Protein 3LP5 (pdb70)

Solvent-accessible surface area: 11573 Å² total; per-residue (Å²): 118,31,210,24,14,0,1,0,0,0,11,3,20,82,51,9,55,122,0,2,69,39,2,18,73,58,2,36,150,102,6,114,149,159,20,8,50,9,91,2,56,0,44,90,116,19,80,34,140,128,68,62,69,24,38,119,131,23,91,47,0,2,0,9,0,8,13,54,11,39,140,87,28,62,73,18,0,40,107,1,0,75,25,0,12,48,0,0,85,30,3,48,188,96,60,151,5,39,50,0,29,0,2,0,4,16,6,0,0,0,4,0,0,2,0,4,7,78,43,14,155,92,12,92,158,11,93,4,46,50,0,0,0,0,4,0,6,0,0,33,140,24,70,33,98,118,58,118,35,70,2,6,113,24,0,84,160,56,61,100,42,6,34,149,71,0,19,0,27,6,0,13,0,88,28,67,106,58,69,140,17,20,29,0,76,32,0,3,36,9,1,55,103,0,0,86,147,42,14,118,102,24,24,31,2,27,0,97,13,1,4,27,10,155,36,72,125,86,16,16,132,48,0,4,21,0,1,31,22,36,0,16,60,43,136,25,87,86,152,46,105,85,119,2,50,151,49,46,116,99

InterPro domains:
  IPR010315 Protein of unknown function DUF915, hydrolase-like [PF06028] (36-270)
  IPR029058 Alpha/Beta hydrolase fold [G3DSA:3.40.50.1820] (39-288)
  IPR029058 Alpha/Beta hydrolase fold [SSF53474] (41-180)

Radius of gyration: 16.67 Å; Cα contacts (8 Å, |Δi|>4): 534; chains: 1; bounding box: 46×47×36 Å

B-factor: mean 19.04, std 8.21, range [5.84, 60.08]

Organism: Lactiplantibacillus plantarum (strain ATCC BAA-793 / NCIMB 8826 / WCFS1) (NCBI:txid220668)

Sequence (250 aa):
ATRMAPVIMVPGSSASQNRFDSLITELGKETPKKHSVLKLTVQTDGTIKYSGSIAANDNEPFIVIGFANNRDGKANIDKQAVWLNTAFKALVKTYHFNHFYALGHSNGGLIWTLFLERYLKESPKVHIDRLMTIASPYNMESTSTTAKTSMFKELYRYRTGLPESLTVYSIAGTENYTSDGTVPYNSVNYGKYIFQDQVKHFTEITVTGANTAHSDLPQNKQIVSLIRQYLLAETMPDKVRQKNAQRVQN

CATH classification: 3.40.50.1820

Nearest PDB structures (foldseek):
  3lp5-assembly1_A  TM=1.004E+00  e=6.186E-54  Lactiplantibacillus plantarum
  3ds8-assembly1_A  TM=8.083E-01  e=5.328E-15  Listeria innocua
  3fle-assembly2_B  TM=7.919E-01  e=5.341E-14  Staphylococcus epidermidis ATCC 12228
  8p8f-assembly1_B  TM=5.069E-01  e=6.176E-04  Sphingomonas sp.
  3guu-assembly2_B  TM=4.115E-01  e=3.391E-01  Moesziomyces antarcticus

Secondary structure (DSSP, 8-state):
--S---EEEE---GGGHHHHHHHHHHHHHHSSS---EEEEEE-TTS-EEEEE---TT-SS-EEEEEES----SHHHHHHHHHHHHHHHHHHHTTS--SEEEEEEETHHHHHHHHHHHHTGGGSTT-EEEEEEEES--TTTT---SS---HHHHHHHHTGGGS-TT-EEEEEE------TTTB--HHHHTTHHHHHTTTSSEEEEEE-TTTTBSS--HHHHHHHHHHIIIIIS-----HHHHHHHHTTB--

Foldseek 3Di:
DDQAAEEEEEEADPLQVVLVVVLVVVLCVVDPDHAWEKEWEQEPVLDIDIDTDGDPPHNYHYYYYYYPPRDDDDVSLVVLLVSVLSVVVVVVVPDPDQEYEYEAEACRLLSVLLNQLPPPVVVVSHYYAEYEYFLYQLQGQDLDLPDRHPSNVSLLVRLLSHDAAYAYEYEDACAAHPPPPFHGPSRSVCVCSSPPPSYPYYWYFYQHPRRHSDDDDVSSVLVSLCCVCPRVVHDDPPVSNVVRVVRIPD

Structure (mmCIF, N/CA/C/O backbone):
data_3LP5
#
_entry.id   3LP5
#
_cell.length_a   51.680
_cell.length_b   122.154
_cell.length_c   38.659
_cell.angle_alpha   90.00
_cell.angle_beta   90.00
_cell.angle_gamma   90.00
#
_symmetry.space_group_name_H-M   'P 21 21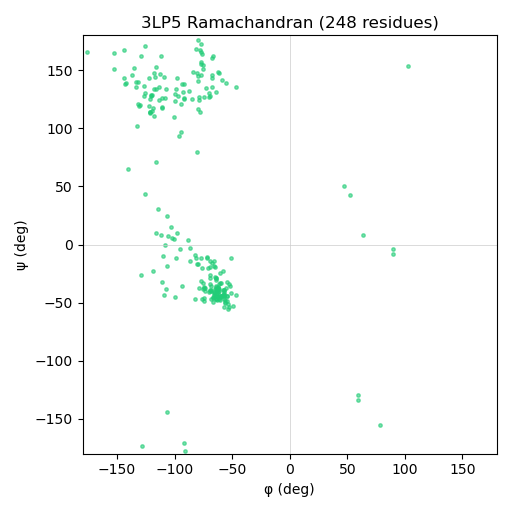 2'
#
loop_
_entity.id
_entity.type
_entity.pdbx_description
1 polymer 'Putative cell surface hydrolase'
2 non-polymer 'SODIUM ION'
3 water water
#
loop_
_atom_site.group_PDB
_atom_site.id
_atom_site.type_symbol
_atom_site.label_atom_id
_atom_site.label_alt_id
_atom_site.label_comp_id
_atom_site.label_asym_id
_atom_site.label_entity_id
_atom_site.label_seq_id
_atom_site.pdbx_PDB_ins_code
_atom_site.Cartn_x
_atom_site.Cartn_y
_atom_site.Cartn_z
_atom_site.occupancy
_atom_site.B_iso_or_equiv
_atom_site.auth_seq_id
_atom_site.auth_comp_id
_atom_site.auth_asym_id
_atom_site.auth_atom_id
_atom_site.pdbx_PDB_model_num
ATOM 1 N N . ALA A 1 1 ? 13.810 -1.024 15.305 1.00 33.97 0 ALA A N 1
ATOM 2 C CA . ALA A 1 1 ? 13.854 -0.195 16.570 1.00 34.33 0 ALA A CA 1
ATOM 3 C C . ALA A 1 1 ? 14.411 -0.980 17.780 1.00 33.92 0 ALA A C 1
ATOM 4 O O . ALA A 1 1 ? 13.909 -2.072 18.117 1.00 33.83 0 ALA A O 1
ATOM 6 N N . THR A 1 2 ? 15.445 -0.415 18.415 1.00 32.24 1 THR A N 1
ATOM 7 C CA . THR A 1 2 ? 16.183 -1.064 19.515 1.00 30.84 1 THR A CA 1
ATOM 8 C C . THR A 1 2 ? 15.352 -1.230 20.794 1.00 30.61 1 THR A C 1
ATOM 9 O O . THR A 1 2 ? 14.350 -0.537 20.989 1.00 29.64 1 THR A O 1
ATOM 13 N N . ARG A 1 3 ? 15.784 -2.145 21.662 1.00 29.90 2 ARG A N 1
ATOM 14 C CA . ARG A 1 3 ? 15.049 -2.395 22.897 1.00 29.15 2 ARG A CA 1
ATOM 15 C C . ARG A 1 3 ? 15.242 -1.307 23.933 1.00 26.19 2 ARG A C 1
ATOM 16 O O . ARG A 1 3 ? 14.294 -0.985 24.630 1.00 24.91 2 ARG A O 1
ATOM 24 N N . MET A 1 4 ? 16.456 -0.764 24.050 1.00 24.13 3 MET A N 1
ATOM 25 C CA . MET A 1 4 ? 16.696 0.371 24.965 1.00 22.14 3 MET A CA 1
ATOM 26 C C . MET A 1 4 ? 16.208 1.661 24.315 1.00 20.90 3 MET A C 1
ATOM 27 O O . MET A 1 4 ? 16.551 1.926 23.129 1.00 19.83 3 MET A O 1
ATOM 32 N N . ALA A 1 5 ? 15.361 2.408 25.044 1.00 17.77 4 ALA A N 1
ATOM 33 C CA . ALA A 1 5 ? 15.081 3.809 24.717 1.00 16.06 4 ALA A CA 1
ATOM 34 C C . ALA A 1 5 ? 15.163 4.672 25.971 1.00 14.50 4 ALA A C 1
ATOM 35 O O . ALA A 1 5 ? 14.247 4.707 26.767 1.00 15.16 4 ALA A O 1
ATOM 37 N N . PRO A 1 6 ? 16.269 5.389 26.143 1.00 13.36 5 PRO A N 1
ATOM 38 C CA . PRO A 1 6 ? 16.527 6.077 27.397 1.00 12.96 5 PRO A CA 1
ATOM 39 C C . PRO A 1 6 ? 15.664 7.344 27.464 1.00 13.12 5 PRO A C 1
ATOM 40 O O . PRO A 1 6 ? 15.177 7.778 26.437 1.00 12.12 5 PRO A O 1
ATOM 44 N N . VAL A 1 7 ? 15.363 7.825 28.669 1.00 11.89 6 VAL A N 1
ATOM 45 C CA . VAL A 1 7 ? 14.755 9.131 28.808 1.00 12.13 6 VAL A CA 1
ATOM 46 C C . VAL A 1 7 ? 15.919 10.091 29.209 1.00 11.95 6 VAL A C 1
ATOM 47 O O . VAL A 1 7 ? 16.459 9.992 30.339 1.00 13.54 6 VAL A O 1
ATOM 51 N N . ILE A 1 8 ? 16.326 10.980 28.306 1.00 10.90 7 ILE A N 1
ATOM 52 C CA . ILE A 1 8 ? 17.471 11.888 28.561 1.00 11.68 7 ILE A CA 1
ATOM 53 C C . ILE A 1 8 ? 17.021 13.253 29.110 1.00 12.74 7 ILE A C 1
ATOM 54 O O . ILE A 1 8 ? 16.198 13.889 28.506 1.00 11.97 7 ILE A O 1
ATOM 59 N N . MET A 1 9 ? 17.489 13.632 30.311 1.00 12.87 8 MET A N 1
ATOM 60 C CA . MET A 1 9 ? 16.940 14.783 31.038 1.00 13.57 8 MET A CA 1
ATOM 61 C C . MET A 1 9 ? 18.028 15.823 31.225 1.00 13.78 8 MET A C 1
ATOM 62 O O . MET A 1 9 ? 19.162 15.497 31.636 1.00 12.70 8 MET A O 1
ATOM 67 N N . VAL A 1 10 ? 17.691 17.079 30.945 1.00 13.61 9 VAL A N 1
ATOM 68 C CA . VAL A 1 10 ? 18.661 18.180 30.963 1.00 12.62 9 VAL A CA 1
ATOM 69 C C . VAL A 1 10 ? 18.068 19.291 31.778 1.00 13.98 9 VAL A C 1
ATOM 70 O O . VAL A 1 10 ? 16.976 19.810 31.470 1.00 14.08 9 VAL A O 1
ATOM 74 N N . PRO A 1 11 ? 18.755 19.644 32.848 1.00 13.28 10 PRO A N 1
ATOM 75 C CA . PRO A 1 11 ? 18.204 20.615 33.751 1.00 13.93 10 PRO A CA 1
ATOM 76 C C . PRO A 1 11 ? 18.655 22.039 33.355 1.00 13.75 10 PRO A C 1
ATOM 77 O O . PRO A 1 11 ? 19.259 22.213 32.319 1.00 13.41 10 PRO A O 1
ATOM 81 N N . GLY A 1 12 ? 18.273 23.043 34.125 1.00 15.18 11 GLY A N 1
ATOM 82 C CA . GLY A 1 12 ? 18.585 24.439 33.851 1.00 16.86 11 GLY A CA 1
ATOM 83 C C . GLY A 1 12 ? 19.652 24.978 34.793 1.00 18.76 11 GLY A C 1
ATOM 84 O O . GLY A 1 12 ? 20.560 24.262 35.204 1.00 18.08 11 GLY A O 1
ATOM 85 N N . SER A 1 13 ? 19.532 26.242 35.169 1.00 20.05 12 SER A N 1
ATOM 86 C CA . SER A 1 13 ? 20.518 26.859 36.045 1.00 21.40 12 SER A CA 1
ATOM 87 C C . SER A 1 13 ? 20.364 26.463 37.517 1.00 20.66 12 SER A C 1
ATOM 88 O O . SER A 1 13 ? 19.393 25.793 37.896 1.00 20.22 12 SER A O 1
ATOM 91 N N . SER A 1 14 ? 21.309 26.867 38.354 1.00 20.04 13 SER A N 1
ATOM 92 C CA . SER A 1 14 ? 21.281 26.374 39.719 1.00 21.07 13 SER A CA 1
ATOM 93 C C . SER A 1 14 ? 20.070 26.789 40.582 1.00 21.05 13 SER A C 1
ATOM 94 O O . SER A 1 14 ? 19.691 26.032 41.480 1.00 20.51 13 SER A O 1
ATOM 97 N N . ALA A 1 15 ? 19.477 27.958 40.307 1.00 21.53 14 ALA A N 1
ATOM 98 C CA . ALA A 1 15 ? 18.222 28.382 40.968 1.00 23.27 14 ALA A CA 1
ATOM 99 C C . ALA A 1 15 ? 17.120 27.311 40.847 1.00 23.93 14 ALA A C 1
ATOM 100 O O . ALA A 1 15 ? 16.329 27.122 41.760 1.00 24.36 14 ALA A O 1
ATOM 102 N N . SER A 1 16 ? 17.098 26.587 39.746 1.00 23.50 15 SER A N 1
ATOM 103 C CA . SER A 1 16 ? 16.036 25.621 39.528 1.00 24.56 15 SER A CA 1
ATOM 104 C C . SER A 1 16 ? 16.479 24.164 39.808 1.00 24.35 15 SER A C 1
ATOM 105 O O . SER A 1 16 ? 15.663 23.205 39.635 1.00 24.94 15 SER A O 1
ATOM 108 N N . GLN A 1 17 ? 17.714 23.996 40.324 1.00 23.21 16 GLN A N 1
ATOM 109 C CA . GLN A 1 17 ? 18.269 22.644 40.648 1.00 22.89 16 GLN A CA 1
ATOM 110 C C . GLN A 1 17 ? 17.461 21.818 41.694 1.00 21.31 16 GLN A C 1
ATOM 111 O O . GLN A 1 17 ? 17.282 20.607 41.519 1.00 20.44 16 GLN A O 1
ATOM 117 N N . ASN A 1 18 ? 17.027 22.447 42.781 1.00 21.18 17 ASN A N 1
ATOM 118 C CA . ASN A 1 18 ? 16.239 21.746 43.797 1.00 21.31 17 ASN A CA 1
ATOM 119 C C . ASN A 1 18 ? 14.965 21.115 43.185 1.00 20.99 17 ASN A C 1
ATOM 120 O O . ASN A 1 18 ? 14.670 19.919 43.455 1.00 20.99 17 ASN A O 1
ATOM 125 N N . ARG A 1 19 ? 14.227 21.903 42.374 1.00 20.01 18 ARG A N 1
ATOM 126 C CA . ARG A 1 19 ? 13.054 21.390 41.686 1.00 18.77 18 ARG A CA 1
ATOM 127 C C . ARG A 1 19 ? 13.420 20.183 40.821 1.00 18.29 18 ARG A C 1
ATOM 128 O O . ARG A 1 19 ? 12.803 19.108 40.931 1.00 16.42 18 ARG A O 1
ATOM 136 N N . PHE A 1 20 ? 14.416 20.349 39.954 1.00 18.31 19 PHE A N 1
ATOM 137 C CA . PHE A 1 20 ? 14.886 19.211 39.122 1.00 18.54 19 PHE A CA 1
ATOM 138 C C . PHE A 1 20 ? 15.157 17.929 39.928 1.00 18.71 19 PHE A C 1
ATOM 139 O O . PHE A 1 20 ? 14.622 16.860 39.588 1.00 17.73 19 PHE A O 1
ATOM 147 N N . ASP A 1 21 ? 15.967 18.027 40.982 1.00 19.25 20 ASP A N 1
ATOM 148 C CA . ASP A 1 21 ? 16.342 16.874 41.793 1.00 19.78 20 ASP A CA 1
ATOM 149 C C . ASP A 1 21 ? 15.098 16.252 42.454 1.00 19.50 20 ASP A C 1
ATOM 150 O O . ASP A 1 21 ? 14.963 15.041 42.513 1.00 18.11 20 ASP A O 1
ATOM 155 N N . SER A 1 22 ? 14.203 17.098 42.930 1.00 18.13 21 SER A N 1
ATOM 156 C CA . SER A 1 22 ? 12.963 16.630 43.494 1.00 19.50 21 SER A CA 1
ATOM 157 C C . SER A 1 22 ? 12.122 15.880 42.482 1.00 18.66 21 SER A C 1
ATOM 158 O O . SER A 1 22 ? 11.575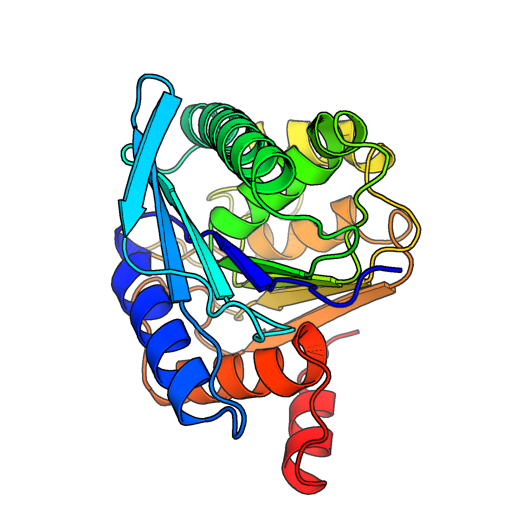 14.815 42.815 1.00 19.16 21 SER A O 1
ATOM 161 N N . LEU A 1 23 ? 12.028 16.415 41.257 1.00 17.48 22 LEU A N 1
ATOM 162 C CA . LEU A 1 23 ? 11.311 15.733 40.189 1.00 18.01 22 LEU A CA 1
ATOM 163 C C . LEU A 1 23 ? 11.838 14.341 39.928 1.00 18.71 22 LEU A C 1
ATOM 164 O O . LEU A 1 23 ? 11.041 13.423 39.776 1.00 19.49 22 LEU A O 1
ATOM 169 N N . ILE A 1 24 ? 13.158 14.187 39.813 1.00 18.34 23 ILE A N 1
ATOM 170 C CA . ILE A 1 24 ? 13.764 12.873 39.526 1.00 18.95 23 ILE A CA 1
ATOM 171 C C . ILE A 1 24 ? 13.520 11.876 40.642 1.00 18.41 23 ILE A C 1
ATOM 172 O O . ILE A 1 24 ? 13.143 10.724 40.407 1.00 18.49 23 ILE A O 1
ATOM 177 N N . THR A 1 25 ? 13.736 12.301 41.878 1.00 17.74 24 THR A N 1
ATOM 178 C CA . THR A 1 25 ? 13.460 11.421 43.017 1.00 18.34 24 THR A CA 1
ATOM 179 C C . THR A 1 25 ? 12.017 10.939 43.011 1.00 18.68 24 THR A C 1
ATOM 180 O O . THR A 1 25 ? 11.727 9.744 43.189 1.00 18.64 24 THR A O 1
ATOM 184 N N . GLU A 1 26 ? 11.101 11.873 42.858 1.00 18.14 25 GLU A N 1
ATOM 185 C CA . GLU A 1 26 ? 9.703 11.528 42.895 1.00 18.29 25 GLU A CA 1
ATOM 186 C C . GLU A 1 26 ? 9.297 10.707 41.685 1.00 16.88 25 GLU A C 1
ATOM 187 O O . GLU A 1 26 ? 8.562 9.753 41.832 1.00 17.59 25 GLU A O 1
ATOM 193 N N . LEU A 1 27 ? 9.805 11.035 40.498 1.00 15.09 26 LEU A N 1
ATOM 194 C CA . LEU A 1 27 ? 9.494 10.255 39.328 1.00 14.84 26 LEU A CA 1
ATOM 195 C C . LEU A 1 27 ? 9.904 8.766 39.569 1.00 16.12 26 LEU A C 1
ATOM 196 O O . LEU A 1 27 ? 9.141 7.826 39.259 1.00 14.60 26 LEU A O 1
ATOM 201 N N . GLY A 1 28 ? 11.077 8.562 40.169 1.00 16.51 27 GLY A N 1
ATOM 202 C CA . GLY A 1 28 ? 11.543 7.185 40.499 1.00 18.97 27 GLY A CA 1
ATOM 203 C C . GLY A 1 28 ? 10.646 6.433 41.471 1.00 20.12 27 GLY A C 1
ATOM 204 O O . GLY A 1 28 ? 10.278 5.276 41.227 1.00 19.87 27 GLY A O 1
ATOM 205 N N . LYS A 1 29 ? 10.255 7.104 42.547 1.00 20.73 28 LYS A N 1
ATOM 206 C CA . LYS A 1 29 ? 9.311 6.574 43.471 1.00 22.61 28 LYS A CA 1
ATOM 207 C C . LYS A 1 29 ? 7.916 6.355 42.900 1.00 22.40 28 LYS A C 1
ATOM 208 O O . LYS A 1 29 ? 7.316 5.352 43.202 1.00 23.10 28 LYS A O 1
ATOM 214 N N . GLU A 1 30 ? 7.382 7.260 42.095 1.00 22.56 29 GLU A N 1
ATOM 215 C CA . GLU A 1 30 ? 6.019 7.041 41.584 1.00 22.44 29 GLU A CA 1
ATOM 216 C C . GLU A 1 30 ? 5.941 6.013 40.438 1.00 21.27 29 GLU A C 1
ATOM 217 O O . GLU A 1 30 ? 4.947 5.330 40.322 1.00 21.83 29 GLU A O 1
ATOM 223 N N . THR A 1 31 ? 6.963 5.900 39.607 1.00 19.46 30 THR A N 1
ATOM 224 C CA . THR A 1 31 ? 6.942 4.881 38.558 1.00 19.53 30 THR A CA 1
ATOM 225 C C . THR A 1 31 ? 7.075 3.449 39.144 1.00 19.80 30 THR A C 1
ATOM 226 O O . THR A 1 31 ? 7.992 3.170 39.922 1.00 19.08 30 THR A O 1
ATOM 230 N N . PRO A 1 32 ? 6.138 2.549 38.797 1.00 20.68 31 PRO A N 1
ATOM 231 C CA . PRO A 1 32 ? 6.164 1.181 39.308 1.00 20.74 31 PRO A CA 1
ATOM 232 C C . PRO A 1 32 ? 7.434 0.446 38.884 1.00 20.34 31 PRO A C 1
ATOM 233 O O . PRO A 1 32 ? 7.978 -0.281 39.664 1.00 21.07 31 PRO A O 1
ATOM 237 N N . LYS A 1 33 ? 7.882 0.648 37.657 1.00 19.10 32 LYS A N 1
ATOM 238 C CA . LYS A 1 33 ? 9.128 0.109 37.140 1.00 20.45 32 LYS A CA 1
ATOM 239 C C . LYS A 1 33 ? 10.380 0.752 37.852 1.00 19.93 32 LYS A C 1
ATOM 240 O O . LYS A 1 33 ? 10.382 1.962 38.158 1.00 18.42 32 LYS A O 1
ATOM 246 N N . LYS A 1 34 ? 11.438 -0.020 38.100 1.00 19.63 33 LYS A N 1
ATOM 247 C CA . LYS A 1 34 ? 12.705 0.590 38.510 1.00 21.23 33 LYS A CA 1
ATOM 248 C C . LYS A 1 34 ? 13.368 1.144 37.238 1.00 20.29 33 LYS A C 1
ATOM 249 O O . LYS A 1 34 ? 13.531 0.401 36.260 1.00 20.80 33 LYS A O 1
ATOM 255 N N . HIS A 1 35 ? 13.693 2.449 37.216 1.00 18.73 34 HIS A N 1
ATOM 256 C CA . HIS A 1 35 ? 14.458 3.032 36.120 1.00 17.85 34 HIS A CA 1
ATOM 257 C C . HIS A 1 35 ? 15.859 3.342 36.643 1.00 17.78 34 HIS A C 1
ATOM 258 O O . HIS A 1 35 ? 16.013 3.988 37.670 1.00 15.65 34 HIS A O 1
ATOM 265 N N . SER A 1 36 ? 16.890 2.837 35.965 1.00 18.48 35 SER A N 1
ATOM 266 C CA . SER A 1 36 ? 18.236 3.066 36.498 1.00 18.93 35 SER A CA 1
ATOM 267 C C . SER A 1 36 ? 18.611 4.534 36.197 1.00 18.30 35 SER A C 1
ATOM 268 O O . SER A 1 36 ? 17.996 5.159 35.339 1.00 18.16 35 SER A O 1
ATOM 271 N N . VAL A 1 37 ? 19.493 5.138 36.976 1.00 17.55 36 VAL A N 1
ATOM 272 C CA . VAL A 1 37 ? 19.843 6.548 36.781 1.00 16.67 36 VAL A CA 1
ATOM 273 C C . VAL A 1 37 ? 21.349 6.695 36.523 1.00 16.24 36 VAL A C 1
ATOM 274 O O . VAL A 1 37 ? 22.130 6.392 37.382 1.00 16.08 36 VAL A O 1
ATOM 278 N N . LEU A 1 38 ? 21.730 7.135 35.320 1.00 15.90 37 LEU A N 1
ATOM 279 C CA . LEU A 1 38 ? 23.107 7.486 34.995 1.00 16.31 37 LEU A CA 1
ATOM 280 C C . LEU A 1 38 ? 23.230 9.017 34.880 1.00 16.67 37 LEU A C 1
ATOM 281 O O . LEU A 1 38 ? 22.348 9.644 34.273 1.00 17.16 37 LEU A O 1
ATOM 286 N N . LYS A 1 39 ? 24.252 9.634 35.486 1.00 15.19 38 LYS A N 1
ATOM 287 C CA . LYS A 1 39 ? 24.400 11.111 35.451 1.00 16.82 38 LYS A CA 1
ATOM 288 C C . LYS A 1 39 ? 25.698 11.472 34.816 1.00 16.48 38 LYS A C 1
ATOM 289 O O . LYS A 1 39 ? 26.744 10.957 35.255 1.00 16.60 38 LYS A O 1
ATOM 295 N N . LEU A 1 40 ? 25.639 12.358 33.814 1.00 15.15 39 LEU A N 1
ATOM 296 C CA . LEU A 1 40 ? 26.825 12.900 33.155 1.00 14.87 39 LEU A CA 1
ATOM 297 C C . LEU A 1 40 ? 26.868 14.374 33.480 1.00 16.28 39 LEU A C 1
ATOM 298 O O . LEU A 1 40 ? 25.821 15.081 33.421 1.00 15.69 39 LEU A O 1
ATOM 303 N N . THR A 1 41 ? 28.066 14.841 33.833 1.00 14.60 40 THR A N 1
ATOM 304 C CA . THR A 1 41 ? 28.306 16.255 33.979 1.00 14.30 40 THR A CA 1
ATOM 305 C C . THR A 1 41 ? 29.392 16.644 32.996 1.00 12.95 40 THR A C 1
ATOM 306 O O . THR A 1 41 ? 30.553 16.163 33.097 1.00 12.93 40 THR A O 1
ATOM 310 N N . VAL A 1 42 ? 29.034 17.471 32.023 1.00 11.89 41 VAL A N 1
ATOM 311 C CA . VAL A 1 42 ? 30.030 17.884 31.030 1.00 12.06 41 VAL A CA 1
ATOM 312 C C . VAL A 1 42 ? 30.790 19.045 31.590 1.00 12.11 41 VAL A C 1
ATOM 313 O O . VAL A 1 42 ? 30.175 20.081 31.907 1.00 12.17 41 VAL A O 1
ATOM 317 N N . GLN A 1 43 ? 32.118 18.905 31.616 1.00 12.36 42 GLN A N 1
ATOM 318 C CA . GLN A 1 43 ? 33.066 19.955 32.083 1.00 14.73 42 GLN A CA 1
ATOM 319 C C . GLN A 1 43 ? 33.279 21.082 31.087 1.00 15.06 42 GLN A C 1
ATOM 320 O O . GLN A 1 43 ? 32.944 20.952 29.908 1.00 15.83 42 GLN A O 1
ATOM 326 N N . THR A 1 44 ? 33.841 22.193 31.536 1.00 14.92 43 THR A N 1
ATOM 327 C CA . THR A 1 44 ? 33.879 23.353 30.662 1.00 16.66 43 THR A CA 1
ATOM 328 C C . THR A 1 44 ? 34.865 23.219 29.489 1.00 18.09 43 THR A C 1
ATOM 329 O O . THR A 1 44 ? 34.856 24.059 28.570 1.00 19.31 43 THR A O 1
ATOM 333 N N . ASP A 1 45 ? 35.707 22.183 29.523 1.00 18.67 44 ASP A N 1
ATOM 334 C CA . ASP A 1 45 ? 36.587 21.862 28.414 1.00 19.76 44 ASP A CA 1
ATOM 335 C C . ASP A 1 45 ? 36.006 20.702 27.576 1.00 20.01 44 ASP A C 1
ATOM 336 O O . ASP A 1 45 ? 36.661 20.226 26.662 1.00 20.81 44 ASP A O 1
ATOM 341 N N . GLY A 1 46 ? 34.785 20.238 27.889 1.00 18.75 45 GLY A N 1
ATOM 342 C CA . GLY A 1 46 ? 34.132 19.185 27.103 1.00 17.75 45 GLY A CA 1
ATOM 343 C C . GLY A 1 46 ? 34.374 17.747 27.514 1.00 18.43 45 GLY A C 1
ATOM 344 O O . GLY A 1 46 ? 33.770 16.811 26.969 1.00 19.11 45 GLY A O 1
ATOM 345 N N . THR A 1 47 ? 35.213 17.527 28.510 1.00 17.17 46 THR A N 1
ATOM 346 C CA . THR A 1 47 ? 35.310 16.195 29.055 1.00 16.85 46 THR A CA 1
ATOM 347 C C . THR A 1 47 ? 34.090 15.933 29.964 1.00 16.70 46 THR A C 1
ATOM 348 O O . THR A 1 47 ? 33.319 16.874 30.304 1.00 14.99 46 THR A O 1
ATOM 352 N N . ILE A 1 48 ? 33.879 14.663 30.305 1.00 15.62 47 ILE A N 1
ATOM 353 C CA . ILE A 1 48 ? 32.639 14.236 30.953 1.00 15.55 47 ILE A CA 1
ATOM 354 C C . ILE A 1 48 ? 32.956 13.515 32.231 1.00 16.42 47 ILE A C 1
ATOM 355 O O . ILE A 1 48 ? 33.829 12.597 32.261 1.00 17.19 47 ILE A O 1
ATOM 360 N N . LYS A 1 49 ? 32.297 13.912 33.299 1.00 15.66 48 LYS A N 1
ATOM 361 C CA . LYS A 1 49 ? 32.300 13.097 34.527 1.00 17.82 48 LYS A CA 1
ATOM 362 C C . LYS A 1 49 ? 31.035 12.247 34.619 1.00 17.30 48 LYS A C 1
ATOM 363 O O . LYS A 1 49 ? 29.972 12.729 34.254 1.00 17.53 48 LYS A O 1
ATOM 369 N N . TYR A 1 50 ? 31.141 11.020 35.140 1.00 17.15 49 TYR A N 1
ATOM 370 C CA . TYR A 1 50 ? 29.986 10.070 35.197 1.00 16.82 49 TYR A CA 1
ATOM 371 C C . TYR A 1 50 ? 29.671 9.616 36.591 1.00 16.86 49 TYR A C 1
ATOM 372 O O . TYR A 1 50 ? 30.568 9.411 37.395 1.00 16.44 49 TYR A O 1
ATOM 381 N N . SER A 1 51 ? 28.396 9.453 36.866 1.00 17.18 50 SER A N 1
ATOM 382 C CA . SER A 1 51 ? 27.900 9.003 38.139 1.00 18.99 50 SER A CA 1
ATOM 383 C C . SER A 1 51 ? 26.787 7.977 37.812 1.00 19.26 50 SER A C 1
ATOM 384 O O . SER A 1 51 ? 26.080 8.139 36.795 1.00 17.67 50 SER A O 1
ATOM 387 N N . GLY A 1 52 ? 26.624 6.936 38.634 1.00 20.63 51 GLY A N 1
ATOM 388 C CA . GLY A 1 52 ? 25.494 5.981 38.513 1.00 20.89 51 GLY A CA 1
ATOM 389 C C . GLY A 1 52 ? 25.755 4.997 37.389 1.00 22.01 51 GLY A C 1
ATOM 390 O O . GLY A 1 52 ? 26.928 4.776 37.024 1.00 20.01 51 GLY A O 1
ATOM 391 N N . SER A 1 53 ? 24.678 4.413 36.817 1.00 21.72 52 SER A N 1
ATOM 392 C CA . SER A 1 53 ? 24.854 3.465 35.692 1.00 23.07 52 SER A CA 1
ATOM 393 C C . SER A 1 53 ? 23.556 2.980 35.112 1.00 22.43 52 SER A C 1
ATOM 394 O O . SER A 1 53 ? 22.542 3.140 35.702 1.00 22.65 52 SER A O 1
ATOM 397 N N . ILE A 1 54 ? 23.614 2.377 33.932 1.00 22.66 53 ILE A N 1
ATOM 398 C CA . ILE A 1 54 ? 22.465 1.767 33.294 1.00 22.50 53 ILE A CA 1
ATOM 399 C C . ILE A 1 54 ? 22.547 0.272 33.559 1.00 22.87 53 ILE A C 1
ATOM 400 O O . ILE A 1 54 ? 23.564 -0.366 33.213 1.00 23.28 53 ILE A O 1
ATOM 405 N N . ALA A 1 55 ? 21.495 -0.301 34.164 1.00 22.10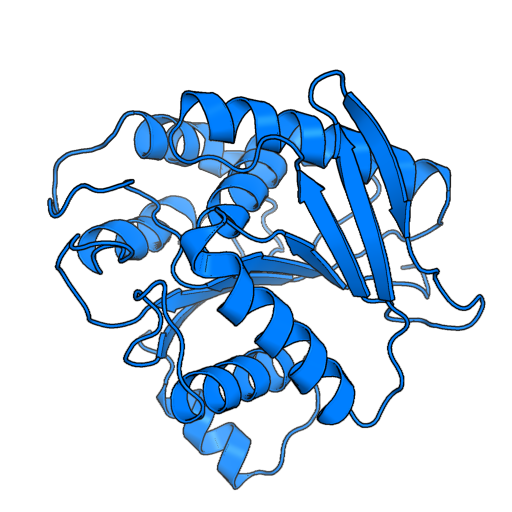 54 ALA A N 1
ATOM 406 C CA . ALA A 1 55 ? 21.358 -1.743 34.306 1.00 20.82 54 ALA A CA 1
ATOM 407 C C . ALA A 1 55 ? 21.360 -2.378 32.920 1.00 20.53 54 ALA A C 1
ATOM 408 O O . ALA A 1 55 ? 20.763 -1.800 32.002 1.00 20.09 54 ALA A O 1
ATOM 410 N N . ALA A 1 56 ? 21.997 -3.555 32.750 1.00 19.83 55 ALA A N 1
ATOM 411 C CA . ALA A 1 56 ? 22.115 -4.160 31.392 1.00 19.56 55 ALA A CA 1
ATOM 412 C C . ALA A 1 56 ? 20.801 -4.670 30.789 1.00 19.22 55 ALA A C 1
ATOM 413 O O . ALA A 1 56 ? 20.696 -4.842 29.566 1.00 19.15 55 ALA A O 1
ATOM 415 N N . ASN A 1 57 ? 19.798 -4.901 31.622 1.00 18.99 56 ASN A N 1
ATOM 416 C CA . ASN A 1 57 ? 18.462 -5.256 31.104 1.00 20.44 56 ASN A CA 1
ATOM 417 C C . ASN A 1 57 ? 17.405 -4.137 31.184 1.00 21.28 56 ASN A C 1
ATOM 418 O O . ASN A 1 57 ? 16.232 -4.392 30.937 1.00 21.47 56 ASN A O 1
ATOM 423 N N . ASP A 1 58 ? 17.795 -2.915 31.559 1.00 20.37 57 ASP A N 1
ATOM 424 C CA . ASP A 1 58 ? 16.821 -1.786 31.692 1.00 20.25 57 ASP A CA 1
ATOM 425 C C . ASP A 1 58 ? 16.536 -1.226 30.267 1.00 20.01 57 ASP A C 1
ATOM 426 O O . ASP A 1 58 ? 17.448 -0.735 29.600 1.00 19.20 57 ASP A O 1
ATOM 431 N N . ASN A 1 59 ? 15.270 -1.339 29.828 1.00 19.52 58 ASN A N 1
ATOM 432 C CA . ASN A 1 59 ? 14.790 -0.887 28.530 1.00 19.82 58 ASN A CA 1
ATOM 433 C C . ASN A 1 59 ? 14.542 0.657 28.526 1.00 18.56 58 ASN A C 1
ATOM 434 O O . ASN A 1 59 ? 14.416 1.255 27.478 1.00 17.31 58 ASN A O 1
ATOM 439 N N . GLU A 1 60 ? 14.449 1.266 29.703 1.00 17.52 59 GLU A N 1
ATOM 440 C CA . GLU A 1 60 ? 14.100 2.698 29.810 1.00 17.97 59 GLU A CA 1
ATOM 441 C C . GLU A 1 60 ? 14.895 3.420 30.897 1.00 17.14 59 GLU A C 1
ATOM 442 O O . GLU A 1 60 ? 14.333 3.873 31.920 1.00 16.92 59 GLU A O 1
ATOM 448 N N . PRO A 1 61 ? 16.237 3.508 30.703 1.00 15.93 60 PRO A N 1
ATOM 449 C CA . PRO A 1 61 ? 17.014 4.167 31.730 1.00 15.70 60 PRO A CA 1
ATOM 450 C C . PRO A 1 61 ? 16.837 5.693 31.663 1.00 15.54 60 PRO A C 1
ATOM 451 O O . PRO A 1 61 ? 16.559 6.244 30.585 1.00 15.27 60 PRO A O 1
ATOM 455 N N . PHE A 1 62 ? 16.975 6.329 32.831 1.00 13.57 61 PHE A N 1
ATOM 456 C CA . PHE A 1 62 ? 16.970 7.773 32.937 1.00 14.00 61 PHE A CA 1
ATOM 457 C C . PHE A 1 62 ? 18.416 8.191 32.829 1.00 13.22 61 PHE A C 1
ATOM 458 O O . PHE A 1 62 ? 19.272 7.714 33.598 1.00 14.75 61 PHE A O 1
ATOM 466 N N . ILE A 1 63 ? 18.718 9.071 31.906 1.00 13.33 62 ILE A N 1
ATOM 467 C CA . ILE A 1 63 ? 20.067 9.601 31.828 1.00 12.99 62 ILE A CA 1
ATOM 468 C C . ILE A 1 63 ? 20.021 11.140 32.052 1.00 14.14 62 ILE A C 1
ATOM 469 O O . ILE A 1 63 ? 19.361 11.846 31.279 1.00 14.33 62 ILE A O 1
ATOM 474 N N . VAL A 1 64 ? 20.659 11.655 33.125 1.00 13.07 63 VAL A N 1
ATOM 475 C CA . VAL A 1 64 ? 20.684 13.102 33.359 1.00 13.91 63 VAL A CA 1
ATOM 476 C C . VAL A 1 64 ? 21.946 13.596 32.706 1.00 14.24 63 VAL A C 1
ATOM 477 O O . VAL A 1 64 ? 23.019 13.020 32.931 1.00 15.21 63 VAL A O 1
ATOM 481 N N . ILE A 1 65 ? 21.839 14.646 31.912 1.00 12.65 64 ILE A N 1
ATOM 482 C CA . ILE A 1 65 ? 23.014 15.304 31.352 1.00 12.87 64 ILE A CA 1
ATOM 483 C C . ILE A 1 65 ? 22.998 16.752 31.784 1.00 13.59 64 ILE A C 1
ATOM 484 O O . ILE A 1 65 ? 22.089 17.489 31.373 1.00 13.87 64 ILE A O 1
ATOM 489 N N . GLY A 1 66 ? 23.963 17.159 32.625 1.00 13.13 65 GLY A N 1
ATOM 490 C CA . GLY A 1 66 ? 24.102 18.573 32.953 1.00 12.87 65 GLY A CA 1
ATOM 491 C C . GLY A 1 66 ? 25.508 19.067 32.746 1.00 13.19 65 GLY A C 1
ATOM 492 O O . GLY A 1 66 ? 26.377 18.359 32.180 1.00 14.16 65 GLY A O 1
ATOM 493 N N . PHE A 1 67 ? 25.732 20.297 33.151 1.00 12.64 66 PHE A N 1
ATOM 494 C CA . PHE A 1 67 ? 26.969 21.004 32.758 1.00 13.07 66 PHE A CA 1
ATOM 495 C C . PHE A 1 67 ? 27.601 21.687 33.945 1.00 13.12 66 PHE A C 1
ATOM 496 O O . PHE A 1 67 ? 26.871 22.322 34.717 1.00 14.19 66 PHE A O 1
ATOM 504 N N . ALA A 1 68 ? 28.944 21.639 34.045 1.00 12.93 67 ALA A N 1
ATOM 505 C CA . ALA A 1 68 ? 29.678 22.403 35.058 1.00 11.91 67 ALA A CA 1
ATOM 506 C C . ALA A 1 68 ? 29.288 23.855 34.851 1.00 12.72 67 ALA A C 1
ATOM 507 O O . ALA A 1 68 ? 28.978 24.556 35.832 1.00 12.77 67 ALA A O 1
ATOM 509 N N . ASN A 1 69 ? 29.257 24.312 33.592 1.00 11.11 68 ASN A N 1
ATOM 510 C CA . ASN A 1 69 ? 28.773 25.695 33.346 1.00 11.48 68 ASN A CA 1
ATOM 511 C C . ASN A 1 69 ? 27.312 25.603 32.980 1.00 11.38 68 ASN A C 1
ATOM 512 O O . ASN A 1 69 ? 26.958 25.369 31.777 1.00 9.23 68 ASN A O 1
ATOM 517 N N . ASN A 1 70 ? 26.455 25.750 34.002 1.00 11.37 69 ASN A N 1
ATOM 518 C CA . ASN A 1 70 ? 24.992 25.676 33.785 1.00 12.62 69 ASN A CA 1
ATOM 519 C C . ASN A 1 70 ? 24.300 27.027 33.864 1.00 12.14 69 ASN A C 1
ATOM 520 O O . ASN A 1 70 ? 23.095 27.092 34.123 1.00 13.55 69 ASN A O 1
ATOM 525 N N . ARG A 1 71 ? 25.034 28.096 33.605 1.00 12.26 70 ARG A N 1
ATOM 526 C CA . ARG A 1 71 ? 24.513 29.467 33.756 1.00 12.55 70 ARG A CA 1
ATOM 527 C C . ARG A 1 71 ? 23.614 29.970 32.641 1.00 14.04 70 ARG A C 1
ATOM 528 O O . ARG A 1 71 ? 23.562 29.394 31.550 1.00 12.00 70 ARG A O 1
ATOM 536 N N . ASP A 1 72 ? 22.938 31.093 32.904 1.00 15.29 71 ASP A N 1
ATOM 537 C CA . ASP A 1 72 ? 21.850 31.526 32.039 1.00 17.72 71 ASP A CA 1
ATOM 538 C C . ASP A 1 72 ? 22.446 32.229 30.862 1.00 16.20 71 ASP A C 1
ATOM 539 O O . ASP A 1 72 ? 23.620 32.536 30.883 1.00 16.51 71 ASP A O 1
ATOM 544 N N . GLY A 1 73 ? 21.617 32.488 29.850 1.00 17.23 72 GLY A N 1
ATOM 545 C CA . GLY A 1 73 ? 21.924 33.461 28.796 1.00 16.27 72 GLY A CA 1
ATOM 546 C C . GLY A 1 73 ? 22.368 32.760 27.527 1.00 16.07 72 GLY A C 1
ATOM 547 O O . GLY A 1 73 ? 22.916 31.634 27.605 1.00 16.35 72 GLY A O 1
ATOM 548 N N . LYS A 1 74 ? 22.151 33.424 26.378 1.00 14.51 73 LYS A N 1
ATOM 549 C CA . LYS A 1 74 ? 22.446 32.843 25.069 1.00 14.00 73 LYS A CA 1
ATOM 550 C C . LYS A 1 74 ? 23.898 32.351 24.927 1.00 14.35 73 LYS A C 1
ATOM 551 O O . LYS A 1 74 ? 24.117 31.269 24.395 1.00 13.22 73 LYS A O 1
ATOM 557 N N . ALA A 1 75 ? 24.871 33.146 25.387 1.00 13.48 74 ALA A N 1
ATOM 558 C CA . ALA A 1 75 ? 26.236 32.754 25.238 1.00 13.25 74 ALA A CA 1
ATOM 559 C C . ALA A 1 75 ? 26.475 31.366 25.894 1.00 13.63 74 ALA A C 1
ATOM 560 O O . ALA A 1 75 ? 27.200 30.516 25.328 1.00 13.23 74 ALA A O 1
ATOM 562 N N . ASN A 1 76 ? 25.875 31.130 27.079 1.00 10.77 75 ASN A N 1
ATOM 563 C CA . ASN A 1 76 ? 26.016 29.881 27.718 1.00 11.15 75 ASN A CA 1
ATOM 564 C C . ASN A 1 76 ? 25.194 28.759 27.081 1.00 10.64 75 ASN A C 1
ATOM 565 O O . ASN A 1 76 ? 25.658 27.615 26.972 1.00 11.03 75 ASN A O 1
ATOM 570 N N . ILE A 1 77 ? 24.000 29.100 26.635 1.00 9.98 76 ILE A N 1
ATOM 571 C CA . ILE A 1 77 ? 23.105 28.141 26.048 1.00 11.76 76 ILE A CA 1
ATOM 572 C C . ILE A 1 77 ? 23.728 27.622 24.747 1.00 11.60 76 ILE A C 1
ATOM 573 O O . ILE A 1 77 ? 23.631 26.415 24.448 1.00 10.86 76 ILE A O 1
ATOM 578 N N . ASP A 1 78 ? 24.387 28.500 23.994 1.00 10.85 77 ASP A N 1
ATOM 579 C CA . ASP A 1 78 ? 25.023 28.030 22.716 1.00 11.26 77 ASP A CA 1
ATOM 580 C C . ASP A 1 78 ? 26.120 26.999 23.013 1.00 11.40 77 ASP A C 1
ATOM 581 O O . ASP A 1 78 ?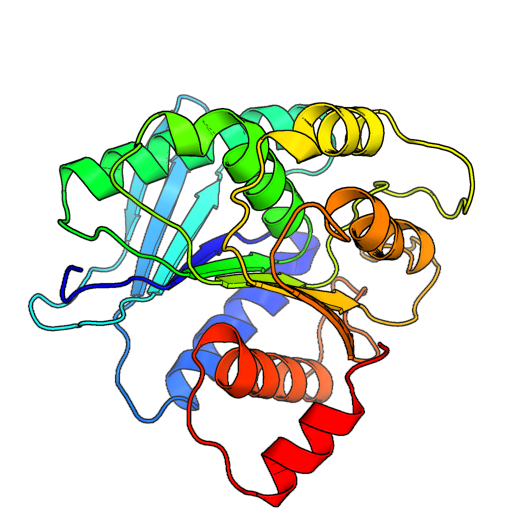 26.233 26.029 22.295 1.00 10.66 77 ASP A O 1
ATOM 586 N N . LYS A 1 79 ? 26.903 27.199 24.086 1.00 10.63 78 LYS A N 1
ATOM 587 C CA . LYS A 1 79 ? 27.898 26.171 24.517 1.00 9.68 78 LYS A CA 1
ATOM 588 C C . LYS A 1 79 ? 27.271 24.909 25.076 1.00 7.73 78 LYS A C 1
ATOM 589 O O . LYS A 1 79 ? 27.798 23.825 24.861 1.00 7.01 78 LYS A O 1
ATOM 595 N N . GLN A 1 80 ? 26.206 25.050 25.860 1.00 8.46 79 GLN A N 1
ATOM 596 C CA . GLN A 1 80 ? 25.547 23.867 26.445 1.00 9.49 79 GLN A CA 1
ATOM 597 C C . GLN A 1 80 ? 24.954 22.960 25.383 1.00 9.86 79 GLN A C 1
ATOM 598 O O . GLN A 1 80 ? 24.911 21.742 25.554 1.00 10.64 79 GLN A O 1
ATOM 604 N N . ALA A 1 81 ? 24.529 23.544 24.272 1.00 10.84 80 ALA A N 1
ATOM 605 C CA . ALA A 1 81 ? 24.029 22.722 23.152 1.00 11.44 80 ALA A CA 1
ATOM 606 C C . ALA A 1 81 ? 25.131 21.919 22.496 1.00 11.48 80 ALA A C 1
ATOM 607 O O . ALA A 1 81 ? 24.906 20.791 22.165 1.00 10.00 80 ALA A O 1
ATOM 609 N N . VAL A 1 82 ? 26.345 22.481 22.413 1.00 11.72 81 VAL A N 1
ATOM 610 C CA . VAL A 1 82 ? 27.516 21.741 21.974 1.00 11.47 81 VAL A CA 1
ATOM 611 C C . VAL A 1 82 ? 27.918 20.707 22.970 1.00 11.31 81 VAL A C 1
ATOM 612 O O . VAL A 1 82 ? 28.217 19.593 22.589 1.00 12.59 81 VAL A O 1
ATOM 616 N N . TRP A 1 83 ? 27.987 21.056 24.259 1.00 10.39 82 TRP A N 1
ATOM 617 C CA . TRP A 1 83 ? 28.249 20.047 25.274 1.00 8.38 82 TRP A CA 1
ATOM 618 C C . TRP A 1 83 ? 27.217 18.898 25.287 1.00 9.45 82 TRP A C 1
ATOM 619 O O . TRP A 1 83 ? 27.563 17.705 25.503 1.00 9.57 82 TRP A O 1
ATOM 630 N N . LEU A 1 84 ? 25.942 19.233 25.083 1.00 10.08 83 LEU A N 1
ATOM 631 C CA . LEU A 1 84 ? 24.889 18.187 25.011 1.00 11.00 83 LEU A CA 1
ATOM 632 C C . LEU A 1 84 ? 25.167 17.214 23.875 1.00 10.83 83 LEU A C 1
ATOM 633 O O . LEU A 1 84 ? 25.044 15.977 24.006 1.00 11.97 83 LEU A O 1
ATOM 638 N N . ASN A 1 85 ? 25.528 17.766 22.726 1.00 11.05 84 ASN A N 1
ATOM 639 C CA . ASN A 1 85 ? 25.901 16.956 21.573 1.00 11.63 84 ASN A CA 1
ATOM 640 C C . ASN A 1 85 ? 27.164 16.137 21.898 1.00 11.99 84 ASN A C 1
ATOM 641 O O . ASN A 1 85 ? 27.242 14.933 21.552 1.00 12.62 84 ASN A O 1
ATOM 646 N N . THR A 1 86 ? 28.131 16.749 22.608 1.00 11.57 85 THR A N 1
ATOM 647 C CA . THR A 1 86 ? 29.287 15.959 23.046 1.00 12.64 85 THR A CA 1
ATOM 648 C C . THR A 1 86 ? 28.869 14.774 23.913 1.00 11.74 85 THR A C 1
ATOM 649 O O . THR A 1 86 ? 29.372 13.714 23.751 1.00 12.17 85 THR A O 1
ATOM 653 N N . ALA A 1 87 ? 27.942 14.970 24.856 1.00 11.96 86 ALA A N 1
ATOM 654 C CA . ALA A 1 87 ? 27.572 13.924 25.746 1.00 10.90 86 ALA A CA 1
ATOM 655 C C . ALA A 1 87 ? 26.716 12.910 24.965 1.00 11.62 86 ALA A C 1
ATOM 656 O O . ALA A 1 87 ? 26.865 11.710 25.097 1.00 11.29 86 ALA A O 1
ATOM 658 N N . PHE A 1 88 ? 25.849 13.409 24.110 1.00 11.92 87 PHE A N 1
ATOM 659 C CA . PHE A 1 88 ? 24.970 12.533 23.357 1.00 13.88 87 PHE A CA 1
ATOM 660 C C . PHE A 1 88 ? 25.830 11.616 22.500 1.00 14.13 87 PHE A C 1
ATOM 661 O O . PHE A 1 88 ? 25.612 10.422 22.443 1.00 13.30 87 PHE A O 1
ATOM 669 N N . LYS A 1 89 ? 26.838 12.174 21.829 1.00 16.62 88 LYS A N 1
ATOM 670 C CA . LYS A 1 89 ? 27.693 11.317 21.003 1.00 16.85 88 LYS A CA 1
ATOM 671 C C . LYS A 1 89 ? 28.456 10.306 21.805 1.00 16.35 88 LYS A C 1
ATOM 672 O O . LYS A 1 89 ? 28.589 9.195 21.367 1.00 16.21 88 LYS A O 1
ATOM 678 N N . ALA A 1 90 ? 28.903 10.668 23.000 1.00 15.71 89 ALA A N 1
ATOM 679 C CA . ALA A 1 90 ? 29.590 9.696 23.856 1.00 15.97 89 ALA A CA 1
ATOM 680 C C . ALA A 1 90 ? 28.648 8.555 24.219 1.00 15.20 89 ALA A C 1
ATOM 681 O O . ALA A 1 90 ? 29.047 7.402 24.267 1.00 14.22 89 ALA A O 1
ATOM 683 N N . LEU A 1 91 ? 27.374 8.879 24.441 1.00 14.68 90 LEU A N 1
ATOM 684 C CA . LEU A 1 91 ? 26.392 7.853 24.796 1.00 15.08 90 LEU A CA 1
ATOM 685 C C . LEU A 1 91 ? 26.043 6.906 23.629 1.00 15.85 90 LEU A C 1
ATOM 686 O O . LEU A 1 91 ? 25.916 5.707 23.791 1.00 14.87 90 LEU A O 1
ATOM 691 N N . VAL A 1 92 ? 25.893 7.449 22.428 1.00 17.17 91 VAL A N 1
ATOM 692 C CA . VAL A 1 92 ? 25.604 6.581 21.340 1.00 17.78 91 VAL A CA 1
ATOM 693 C C . VAL A 1 92 ? 26.818 5.725 20.955 1.00 18.69 91 VAL A C 1
ATOM 694 O O . VAL A 1 92 ? 26.628 4.665 20.355 1.00 17.87 91 VAL A O 1
ATOM 698 N N . LYS A 1 93 ? 28.026 6.151 21.336 1.00 18.54 92 LYS A N 1
ATOM 699 C CA . LYS A 1 93 ? 29.240 5.309 21.186 1.00 19.93 92 LYS A CA 1
ATOM 700 C C . LYS A 1 93 ? 29.384 4.208 22.239 1.00 18.76 92 LYS A C 1
ATOM 701 O O . LYS A 1 93 ? 30.227 3.307 22.091 1.00 21.67 92 LYS A O 1
ATOM 707 N N . THR A 1 94 ? 28.582 4.241 23.283 1.00 17.45 93 THR A N 1
ATOM 708 C CA . THR A 1 94 ? 28.657 3.263 24.358 1.00 15.88 93 THR A CA 1
ATOM 709 C C . THR A 1 94 ? 27.444 2.323 24.323 1.00 16.24 93 THR A C 1
ATOM 710 O O . THR A 1 94 ? 27.579 1.089 24.457 1.00 14.42 93 THR A O 1
ATOM 714 N N . TYR A 1 95 ? 26.269 2.902 24.103 1.00 15.12 94 TYR A N 1
ATOM 715 C CA . TYR A 1 95 ? 25.030 2.157 24.183 1.00 16.42 94 TYR A CA 1
ATOM 716 C C . TYR A 1 95 ? 24.327 2.131 22.856 1.00 16.99 94 TYR A C 1
ATOM 717 O O . TYR A 1 95 ? 24.293 3.111 22.129 1.00 17.47 94 TYR A O 1
ATOM 726 N N . HIS A 1 96 ? 23.695 1.021 22.568 1.00 18.35 95 HIS A N 1
ATOM 727 C CA . HIS A 1 96 ? 22.966 0.908 21.338 1.00 19.59 95 HIS A CA 1
ATOM 728 C C . HIS A 1 96 ? 21.460 1.271 21.582 1.00 18.51 95 HIS A C 1
ATOM 729 O O . HIS A 1 96 ? 20.642 0.445 22.058 1.00 17.39 95 HIS A O 1
ATOM 736 N N . PHE A 1 97 ? 21.095 2.504 21.296 1.00 16.74 96 PHE A N 1
ATOM 737 C CA . PHE A 1 97 ? 19.688 2.859 21.286 1.00 16.69 96 PHE A CA 1
ATOM 738 C C . PHE A 1 97 ? 19.438 3.618 20.011 1.00 16.90 96 PHE A C 1
ATOM 739 O O . PHE A 1 97 ? 20.299 4.408 19.600 1.00 17.54 96 PHE A O 1
ATOM 747 N N . ASN A 1 98 ? 18.316 3.382 19.344 1.00 15.83 97 ASN A N 1
ATOM 748 C CA . ASN A 1 98 ? 18.065 4.203 18.165 1.00 16.88 97 ASN A CA 1
ATOM 749 C C . ASN A 1 98 ? 16.839 5.088 18.272 1.00 15.50 97 ASN A C 1
ATOM 750 O O . ASN A 1 98 ? 16.442 5.698 17.302 1.00 15.79 97 ASN A O 1
ATOM 755 N N . HIS A 1 99 ? 16.284 5.164 19.470 1.00 14.86 98 HIS A N 1
ATOM 756 C CA . HIS A 1 99 ? 15.081 5.942 19.782 1.00 16.63 98 HIS A CA 1
ATOM 757 C C . HIS A 1 99 ? 15.323 6.485 21.203 1.00 15.32 98 HIS A C 1
ATOM 758 O O . HIS A 1 99 ? 15.965 5.777 22.011 1.00 15.16 98 HIS A O 1
ATOM 765 N N . PHE A 1 100 ? 14.879 7.720 21.500 1.00 12.92 99 PHE A N 1
ATOM 766 C CA . PHE A 1 100 ? 14.960 8.230 22.876 1.00 12.47 99 PHE A CA 1
ATOM 767 C C . PHE A 1 100 ? 13.857 9.271 23.139 1.00 12.02 99 PHE A C 1
ATOM 768 O O . PHE A 1 100 ? 13.156 9.719 22.214 1.00 12.64 99 PHE A O 1
ATOM 776 N N . TYR A 1 101 ? 13.636 9.569 24.414 1.00 10.41 100 TYR A N 1
ATOM 777 C CA . TYR A 1 101 ? 12.783 10.663 24.825 1.00 13.33 100 TYR A CA 1
ATOM 778 C C . TYR A 1 101 ? 13.617 11.722 25.566 1.00 12.71 100 TYR A C 1
ATOM 779 O O . TYR A 1 101 ? 14.637 11.437 26.232 1.00 11.57 100 TYR A O 1
ATOM 788 N N . ALA A 1 102 ? 13.142 12.945 25.493 1.00 13.16 101 ALA A N 1
ATOM 789 C CA . ALA A 1 102 ? 13.902 14.041 26.076 1.00 12.21 101 ALA A CA 1
ATOM 790 C C . ALA A 1 102 ? 13.044 14.843 27.031 1.00 12.21 101 ALA A C 1
ATOM 791 O O . ALA A 1 102 ? 11.878 15.122 26.730 1.00 10.04 101 ALA A O 1
ATOM 793 N N . LEU A 1 103 ? 13.624 15.192 28.204 1.00 11.86 102 LEU A N 1
ATOM 794 C CA . LEU A 1 103 ? 13.013 16.104 29.130 1.00 12.22 102 LEU A CA 1
ATOM 795 C C . LEU A 1 103 ? 13.975 17.275 29.312 1.00 11.90 102 LEU A C 1
ATOM 796 O O . LEU A 1 103 ? 15.152 17.065 29.640 1.00 13.01 102 LEU A O 1
ATOM 801 N N . GLY A 1 104 ? 13.477 18.497 29.149 1.00 11.99 103 GLY A N 1
ATOM 802 C CA . GLY A 1 104 ? 14.274 19.723 29.379 1.00 12.09 103 GLY A CA 1
ATOM 803 C C . GLY A 1 104 ? 13.613 20.596 30.429 1.00 14.46 103 GLY A C 1
ATOM 804 O O . GLY A 1 104 ? 12.464 21.068 30.261 1.00 14.55 103 GLY A O 1
ATOM 805 N N . HIS A 1 105 ? 14.313 20.833 31.536 1.00 13.41 104 HIS A N 1
ATOM 806 C CA . HIS A 1 105 ? 13.746 21.685 32.559 1.00 13.82 104 HIS A CA 1
ATOM 807 C C . HIS A 1 105 ? 14.339 23.070 32.438 1.00 13.41 104 HIS A C 1
ATOM 808 O O . HIS A 1 105 ? 15.553 23.232 32.345 1.00 12.25 104 HIS A O 1
ATOM 815 N N . SER A 1 106 ? 13.473 24.079 32.412 1.00 13.68 105 SER A N 1
ATOM 816 C CA . SER A 1 106 ? 13.948 25.467 32.426 1.00 14.38 105 SER A CA 1
ATOM 817 C C . SER A 1 106 ? 14.856 25.664 31.193 1.00 13.83 105 SER A C 1
ATOM 818 O O . SER A 1 106 ? 14.455 25.285 30.114 1.00 13.36 105 SER A O 1
ATOM 821 N N . ASN A 1 107 ? 16.069 26.203 31.327 1.00 14.40 106 ASN A N 1
ATOM 822 C CA . ASN A 1 107 ? 16.965 26.337 30.156 1.00 13.81 106 ASN A CA 1
ATOM 823 C C . ASN A 1 107 ? 17.249 25.009 29.473 1.00 12.76 106 ASN A C 1
ATOM 824 O O . ASN A 1 107 ? 17.601 24.949 28.292 1.00 12.52 106 ASN A O 1
ATOM 829 N N . GLY A 1 108 ? 17.104 23.914 30.190 1.00 12.86 107 GLY A N 1
ATOM 830 C CA . GLY A 1 108 ? 17.292 22.593 29.557 1.00 11.40 107 GLY A CA 1
ATOM 831 C C . GLY A 1 108 ? 16.415 22.419 28.316 1.00 12.01 107 GLY A C 1
ATOM 832 O O . GLY A 1 108 ? 16.808 21.752 27.331 1.00 10.65 107 GLY A O 1
ATOM 833 N N . GLY A 1 109 ? 15.234 23.038 28.321 1.00 10.20 108 GLY A N 1
ATOM 834 C CA . GLY A 1 109 ? 14.323 22.896 27.158 1.00 11.14 108 GLY A CA 1
ATOM 835 C C . GLY A 1 109 ? 14.887 23.619 25.926 1.00 12.11 108 GLY A C 1
ATOM 836 O O . GLY A 1 109 ? 14.726 23.157 24.797 1.00 11.83 108 GLY A O 1
ATOM 837 N N . LEU A 1 110 ? 15.494 24.800 26.148 1.00 12.10 109 LEU A N 1
ATOM 838 C CA . LEU A 1 110 ? 16.187 25.539 25.087 1.00 12.26 109 LEU A CA 1
ATOM 839 C C . LEU A 1 110 ? 17.439 24.818 24.583 1.00 11.62 109 LEU A C 1
ATOM 840 O O . LEU A 1 110 ? 17.732 24.751 23.333 1.00 12.61 109 LEU A O 1
ATOM 845 N N . ILE A 1 111 ? 18.225 24.334 25.529 1.00 10.00 110 ILE A N 1
ATOM 846 C CA . ILE A 1 111 ? 19.392 23.483 25.164 1.00 11.47 110 ILE A CA 1
ATOM 847 C C . ILE A 1 111 ? 18.978 22.301 24.274 1.00 9.35 110 ILE A C 1
ATOM 848 O O . ILE A 1 111 ? 19.540 22.114 23.160 1.00 10.04 110 ILE A O 1
ATOM 853 N N . TRP A 1 112 ? 17.956 21.549 24.704 1.00 9.79 111 TRP A N 1
ATOM 854 C CA . TRP A 1 112 ? 17.416 20.451 23.876 1.00 10.18 111 TRP A CA 1
ATOM 855 C C . TRP A 1 112 ? 16.969 20.984 22.534 1.00 10.12 111 TRP A C 1
ATOM 856 O O . TRP A 1 112 ? 17.270 20.377 21.509 1.00 10.38 111 TRP A O 1
ATOM 867 N N . THR A 1 113 ? 16.278 22.133 22.520 1.00 9.48 112 THR A N 1
ATOM 868 C CA . THR A 1 113 ? 15.726 22.549 21.224 1.00 10.81 112 THR A CA 1
ATOM 869 C C . THR A 1 113 ? 16.811 22.844 20.202 1.00 10.27 112 THR A C 1
ATOM 870 O O . THR A 1 113 ? 16.675 22.564 19.012 1.00 12.18 112 THR A O 1
ATOM 874 N N . LEU A 1 114 ? 17.831 23.562 20.649 1.00 12.07 113 LEU A N 1
ATOM 875 C CA . LEU A 1 114 ? 18.884 23.990 19.783 1.00 12.42 113 LEU A CA 1
ATOM 876 C C . LEU A 1 114 ? 19.641 22.706 19.302 1.00 11.96 113 LEU A C 1
ATOM 877 O O . LEU A 1 114 ? 19.952 22.560 18.123 1.00 11.69 113 LEU A O 1
ATOM 882 N N . PHE A 1 115 ? 19.926 21.790 20.218 1.00 11.31 114 PHE A N 1
ATOM 883 C CA . PHE A 1 115 ? 20.554 20.511 19.851 1.00 10.98 114 PHE A CA 1
ATOM 884 C C . PHE A 1 115 ? 19.711 19.801 18.767 1.00 12.35 114 PHE A C 1
ATOM 885 O O . PHE A 1 115 ? 20.282 19.319 17.778 1.00 10.74 114 PHE A O 1
ATOM 893 N N . LEU A 1 116 ? 18.362 19.777 18.938 1.00 11.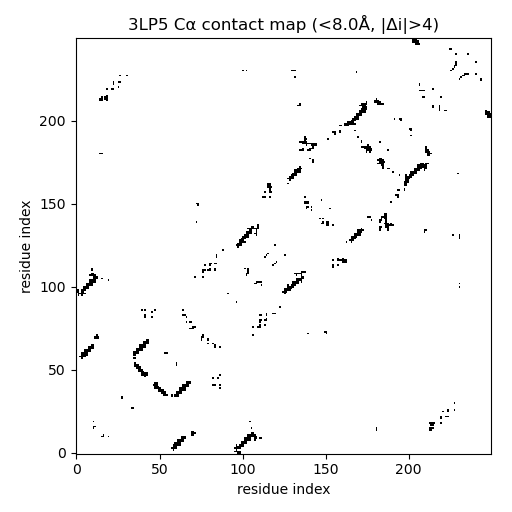31 115 LEU A N 1
ATOM 894 C CA . LEU A 1 116 ? 17.533 19.030 17.998 1.00 11.64 115 LEU A CA 1
ATOM 895 C C . LEU A 1 116 ? 17.500 19.690 16.623 1.00 11.37 115 LEU A C 1
ATOM 896 O O . LEU A 1 116 ? 17.477 18.997 15.605 1.00 12.32 115 LEU A O 1
ATOM 901 N N . GLU A 1 117 ? 17.557 21.023 16.604 1.00 10.31 116 GLU A N 1
ATOM 902 C CA . GLU A 1 117 ? 17.484 21.781 15.343 1.00 11.00 116 GLU A CA 1
ATOM 903 C C . GLU A 1 117 ? 18.792 21.661 14.560 1.00 12.23 116 GLU A C 1
ATOM 904 O O . GLU A 1 117 ? 18.742 21.622 13.334 1.00 11.15 116 GLU A O 1
ATOM 910 N N . ARG A 1 118 ? 19.937 21.652 15.274 1.00 11.15 117 ARG A N 1
ATOM 911 C CA . ARG A 1 118 ? 21.264 21.778 14.648 1.00 12.41 117 ARG A CA 1
ATOM 912 C C . ARG A 1 118 ? 22.158 20.538 14.676 1.00 12.76 117 ARG A C 1
ATOM 913 O O . ARG A 1 118 ? 22.948 20.320 13.729 1.00 13.05 117 ARG A O 1
ATOM 921 N N . TYR A 1 119 ? 22.048 19.723 15.738 1.00 10.74 118 TYR A N 1
ATOM 922 C CA . TYR A 1 119 ? 23.099 18.734 15.996 1.00 10.70 118 TYR A CA 1
ATOM 923 C C . TYR A 1 119 ? 22.631 17.296 15.966 1.00 10.69 118 TYR A C 1
ATOM 924 O O . TYR A 1 119 ? 23.432 16.375 15.770 1.00 11.56 118 TYR A O 1
ATOM 933 N N . LEU A 1 120 ? 21.350 17.069 16.175 1.00 10.69 119 LEU A N 1
ATOM 934 C CA . LEU A 1 120 ? 20.894 15.657 16.160 1.00 11.64 119 LEU A CA 1
ATOM 935 C C . LEU A 1 120 ? 21.126 14.967 14.781 1.00 12.98 119 LEU A C 1
ATOM 936 O O . LEU A 1 120 ? 21.491 13.766 14.738 1.00 14.12 119 LEU A O 1
ATOM 941 N N . LYS A 1 121 ? 20.936 15.697 13.678 1.00 13.69 120 LYS A N 1
ATOM 942 C CA . LYS A 1 121 ? 21.275 15.167 12.329 1.00 15.42 120 LYS A CA 1
ATOM 943 C C . LYS A 1 121 ? 22.712 14.595 12.228 1.00 16.27 120 LYS A C 1
ATOM 944 O O . LYS A 1 121 ? 23.000 13.956 11.259 1.00 18.07 120 LYS A O 1
ATOM 950 N N . GLU A 1 122 ? 23.601 14.818 13.205 1.00 16.67 121 GLU A N 1
ATOM 951 C CA . GLU A 1 122 ? 24.955 14.243 13.132 1.00 17.14 121 GLU A CA 1
ATOM 952 C C . GLU A 1 122 ? 24.961 12.805 13.571 1.00 17.16 121 GLU A C 1
ATOM 953 O O . GLU A 1 122 ? 25.941 12.126 13.309 1.00 15.06 121 GLU A O 1
ATOM 959 N N . SER A 1 123 ? 23.896 12.353 14.266 1.00 17.13 122 SER A N 1
ATOM 960 C CA . SER A 1 123 ? 23.720 10.940 14.633 1.00 17.92 122 SER A CA 1
ATOM 961 C C . SER A 1 123 ? 22.465 10.472 13.896 1.00 18.59 122 SER A C 1
ATOM 962 O O . SER A 1 123 ? 21.414 10.277 14.526 1.00 17.95 122 SER A O 1
ATOM 965 N N . PRO A 1 124 ? 22.554 10.323 12.558 1.00 19.69 123 PRO A N 1
ATOM 966 C CA . PRO A 1 124 ? 21.311 10.242 11.795 1.00 20.39 123 PRO A CA 1
ATOM 967 C C . PRO A 1 124 ? 20.499 8.944 12.028 1.00 21.45 123 PRO A C 1
ATOM 968 O O . PRO A 1 124 ? 19.323 8.902 11.673 1.00 22.91 123 PRO A O 1
ATOM 972 N N . LYS A 1 125 ? 21.098 7.914 12.632 1.00 21.14 124 LYS A N 1
ATOM 973 C CA . LYS A 1 125 ? 20.366 6.668 12.904 1.00 21.07 124 LYS A CA 1
ATOM 974 C C . LYS A 1 125 ? 19.587 6.689 14.244 1.00 19.76 124 LYS A C 1
ATOM 975 O O . LYS A 1 125 ? 18.931 5.714 14.581 1.00 18.01 124 LYS A O 1
ATOM 981 N N . VAL A 1 126 ? 19.707 7.777 15.006 1.00 17.43 125 VAL A N 1
ATOM 982 C CA . VAL A 1 126 ? 19.102 7.876 16.332 1.00 16.61 125 VAL A CA 1
ATOM 983 C C . VAL A 1 126 ? 17.963 8.887 16.295 1.00 17.30 125 VAL A C 1
ATOM 984 O O . VAL A 1 126 ? 18.178 10.080 15.998 1.00 17.92 125 VAL A O 1
ATOM 988 N N . HIS A 1 127 ? 16.742 8.448 16.576 1.00 17.46 126 HIS A N 1
ATOM 989 C CA . HIS A 1 127 ? 15.609 9.394 16.486 1.00 17.06 126 HIS A CA 1
ATOM 990 C C . HIS A 1 127 ? 14.958 9.727 17.838 1.00 16.29 126 HIS A C 1
ATOM 991 O O . HIS A 1 127 ? 14.918 8.873 18.710 1.00 14.77 126 HIS A O 1
ATOM 998 N N . ILE A 1 128 ? 14.460 10.968 17.982 1.00 14.78 127 ILE A N 1
ATOM 999 C CA . ILE A 1 128 ? 13.731 11.359 19.184 1.00 15.00 127 ILE A CA 1
ATOM 1000 C C . ILE A 1 128 ? 12.259 11.086 18.922 1.00 15.77 127 ILE A C 1
ATOM 1001 O O . ILE A 1 128 ? 11.797 11.310 17.834 1.00 15.06 127 ILE A O 1
ATOM 1006 N N . ASP A 1 129 ? 11.554 10.549 19.902 1.00 15.18 128 ASP A N 1
ATOM 1007 C CA . ASP A 1 129 ? 10.124 10.247 19.753 1.00 17.01 128 ASP A CA 1
ATOM 1008 C C . ASP A 1 129 ? 9.274 11.342 20.394 1.00 15.69 128 ASP A C 1
ATOM 1009 O O . ASP A 1 129 ? 8.239 11.789 19.828 1.00 14.10 128 ASP A O 1
ATOM 1014 N N . ARG A 1 130 ? 9.681 11.743 21.596 1.00 14.14 129 ARG A N 1
ATOM 1015 C CA . ARG A 1 130 ? 8.930 12.719 22.393 1.00 15.32 129 ARG A CA 1
ATOM 1016 C C . ARG A 1 130 ? 9.876 13.671 23.143 1.00 13.79 129 ARG A C 1
ATOM 1017 O O . ARG A 1 130 ? 10.927 13.239 23.596 1.00 13.82 129 ARG A O 1
ATOM 1025 N N . LEU A 1 131 ? 9.507 14.953 23.170 1.00 12.52 130 LEU A N 1
ATOM 1026 C CA . LEU A 1 131 ? 10.133 16.046 23.949 1.00 11.61 130 LEU A CA 1
ATOM 1027 C C . LEU A 1 131 ? 9.143 16.725 24.905 1.00 11.98 130 LEU A C 1
ATOM 1028 O O . LEU A 1 131 ? 8.055 17.156 24.503 1.00 13.46 130 LEU A O 1
ATOM 1033 N N . MET A 1 132 ? 9.469 16.783 26.175 1.00 11.29 131 MET A N 1
ATOM 1034 C CA . MET A 1 132 ? 8.711 17.643 27.107 1.00 11.51 131 MET A CA 1
ATOM 1035 C C . MET A 1 132 ? 9.656 18.730 27.638 1.00 12.63 131 MET A C 1
ATOM 1036 O O . MET A 1 132 ? 10.801 18.454 28.068 1.00 12.98 131 MET A O 1
ATOM 1041 N N . THR A 1 133 ? 9.165 19.960 27.630 1.00 12.34 132 THR A N 1
ATOM 1042 C CA . THR A 1 133 ? 9.903 21.056 28.228 1.00 13.88 132 THR A CA 1
ATOM 1043 C C . THR A 1 133 ? 9.107 21.640 29.378 1.00 13.55 132 THR A C 1
ATOM 1044 O O . THR A 1 133 ? 7.842 21.612 29.355 1.00 14.25 132 THR A O 1
ATOM 1048 N N . ILE A 1 134 ? 9.821 22.114 30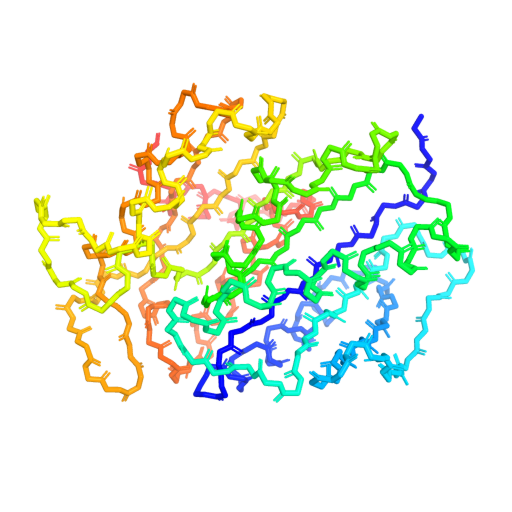.388 1.00 11.80 133 ILE A N 1
ATOM 1049 C CA . ILE A 1 134 ? 9.142 22.647 31.576 1.00 12.21 133 ILE A CA 1
ATOM 1050 C C . ILE A 1 134 ? 9.562 24.077 31.781 1.00 12.28 133 ILE A C 1
ATOM 1051 O O . ILE A 1 134 ? 10.726 24.340 32.118 1.00 13.03 133 ILE A O 1
ATOM 1056 N N . ALA A 1 135 ? 8.617 25.007 31.633 1.00 11.38 134 ALA A N 1
ATOM 1057 C CA . ALA A 1 135 ? 8.935 26.432 31.851 1.00 12.57 134 ALA A CA 1
ATOM 1058 C C . ALA A 1 135 ? 10.210 26.916 31.164 1.00 13.02 134 ALA A C 1
ATOM 1059 O O . ALA A 1 135 ? 11.087 27.556 31.778 1.00 14.31 134 ALA A O 1
ATOM 1061 N N . SER A 1 136 ? 10.329 26.636 29.865 1.00 12.89 135 SER A N 1
ATOM 1062 C CA . SER A 1 136 ? 11.573 26.981 29.168 1.00 11.79 135 SER A CA 1
ATOM 1063 C C . SER A 1 136 ? 11.407 28.374 28.586 1.00 11.21 135 SER A C 1
ATOM 1064 O O . SER A 1 136 ? 10.425 28.642 27.885 1.00 13.49 135 SER A O 1
ATOM 1067 N N . PRO A 1 137 ? 12.348 29.288 28.896 1.00 11.04 136 PRO A N 1
ATOM 1068 C CA . PRO A 1 137 ? 12.205 30.647 28.470 1.00 10.41 136 PRO A CA 1
ATOM 1069 C C . PRO A 1 137 ? 12.618 30.920 27.005 1.00 11.07 136 PRO A C 1
ATOM 1070 O O . PRO A 1 137 ? 13.698 31.485 26.735 1.00 11.17 136 PRO A O 1
ATOM 1074 N N . TYR A 1 138 ? 11.727 30.593 26.061 1.00 10.70 137 TYR A N 1
ATOM 1075 C CA . TYR A 1 138 ? 12.058 30.724 24.628 1.00 10.89 137 TYR A CA 1
ATOM 1076 C C . T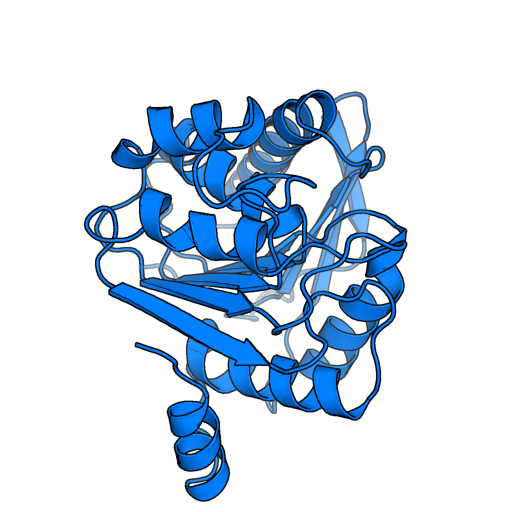YR A 1 138 ? 12.407 32.136 24.169 1.00 12.34 137 TYR A C 1
ATOM 1077 O O . TYR A 1 138 ? 13.078 32.270 23.162 1.00 13.60 137 TYR A O 1
ATOM 1086 N N . ASN A 1 139 ? 11.915 33.161 24.889 1.00 10.83 138 ASN A N 1
ATOM 1087 C CA . ASN A 1 139 ? 12.270 34.511 24.658 1.00 11.21 138 ASN A CA 1
ATOM 1088 C C . ASN A 1 139 ? 13.037 35.111 25.847 1.00 11.83 138 ASN A C 1
ATOM 1089 O O . ASN A 1 139 ? 12.945 36.302 26.109 1.00 10.54 138 ASN A O 1
ATOM 1094 N N . MET A 1 140 ? 13.778 34.271 26.549 1.00 13.11 139 MET A N 1
ATOM 1095 C CA . MET A 1 140 ? 14.672 34.721 27.633 1.00 14.79 139 MET A CA 1
ATOM 1096 C C . MET A 1 140 ? 13.860 35.437 28.712 1.00 15.25 139 MET A C 1
ATOM 1097 O O . MET A 1 140 ? 12.793 34.925 29.111 1.00 14.25 139 MET A O 1
ATOM 1102 N N . GLU A 1 141 ? 14.329 36.594 29.174 1.00 15.47 140 GLU A N 1
ATOM 1103 C CA . GLU A 1 141 ? 13.732 37.248 30.335 1.00 17.54 140 GLU A CA 1
ATOM 1104 C C . GLU A 1 141 ? 12.694 38.319 29.874 1.00 16.18 140 GLU A C 1
ATOM 1105 O O . GLU A 1 141 ? 12.041 38.944 30.705 1.00 15.43 140 GLU A O 1
ATOM 1111 N N . SER A 1 142 ? 12.552 38.543 28.556 1.00 13.67 141 SER A N 1
ATOM 1112 C CA . SER A 1 142 ? 11.546 39.471 28.055 1.00 12.92 141 SER A CA 1
ATOM 1113 C C . SER A 1 142 ? 10.100 39.182 28.500 1.00 12.11 141 SER A C 1
ATOM 1114 O O . SER A 1 142 ? 9.644 38.035 28.460 1.00 11.51 141 SER A O 1
ATOM 1117 N N . THR A 1 143 ? 9.367 40.242 28.841 1.00 12.23 142 THR A N 1
ATOM 1118 C CA . THR A 1 143 ? 7.923 40.149 29.080 1.00 12.87 142 THR A CA 1
ATOM 1119 C C . THR A 1 143 ? 7.134 40.579 27.840 1.00 13.49 142 THR A C 1
ATOM 1120 O O . THR A 1 143 ? 5.913 40.711 27.891 1.00 14.08 142 THR A O 1
ATOM 1124 N N . SER A 1 144 ? 7.814 40.756 26.711 1.00 13.80 143 SER A N 1
ATOM 1125 C CA . SER A 1 144 ? 7.184 41.310 25.501 1.00 13.91 143 SER A CA 1
ATOM 1126 C C . SER A 1 144 ? 6.309 40.262 24.786 1.00 13.56 143 SER A C 1
ATOM 1127 O O . SER A 1 144 ? 6.540 39.072 24.945 1.00 13.43 143 SER A O 1
ATOM 1130 N N . THR A 1 145 ? 5.334 40.684 23.976 1.00 12.66 144 THR A N 1
ATOM 1131 C CA . THR A 1 145 ? 4.655 39.715 23.092 1.00 12.32 144 THR A CA 1
ATOM 1132 C C . THR A 1 145 ? 5.084 39.955 21.632 1.00 13.21 144 THR A C 1
ATOM 1133 O O . THR A 1 145 ? 4.625 39.264 20.719 1.00 14.17 144 THR A O 1
ATOM 1137 N N . THR A 1 146 ? 5.942 40.936 21.387 1.00 12.82 145 THR A N 1
ATOM 1138 C CA . THR A 1 146 ? 6.312 41.210 20.003 1.00 14.16 145 THR A CA 1
ATOM 1139 C C . THR A 1 146 ? 7.841 41.273 19.827 1.00 15.24 145 THR A C 1
ATOM 1140 O O . THR A 1 146 ? 8.295 41.109 18.732 1.00 16.53 145 THR A O 1
ATOM 1144 N N . ALA A 1 147 ? 8.612 41.605 20.854 1.00 15.49 146 ALA A N 1
ATOM 1145 C CA . ALA A 1 147 ? 10.065 41.764 20.664 1.00 17.81 146 ALA A CA 1
ATOM 1146 C C . ALA A 1 147 ? 10.784 40.409 20.648 1.00 17.23 146 ALA A C 1
ATOM 1147 O O . ALA A 1 147 ? 10.400 39.485 21.329 1.00 19.58 146 ALA A O 1
ATOM 1149 N N . LYS A 1 148 ? 11.767 40.246 19.789 1.00 17.99 147 LYS A N 1
ATOM 1150 C CA . LYS A 1 148 ? 12.397 38.923 19.680 1.00 18.58 147 LYS A CA 1
ATOM 1151 C C . LYS A 1 148 ? 13.790 39.052 20.241 1.00 18.22 147 LYS A C 1
ATOM 1152 O O . LYS A 1 148 ? 14.597 39.842 19.729 1.00 18.50 147 LYS A O 1
ATOM 1158 N N . THR A 1 149 ? 14.065 38.323 21.313 1.00 16.55 148 THR A N 1
ATOM 1159 C CA . THR A 1 149 ? 15.430 38.262 21.800 1.00 15.26 148 THR A CA 1
ATOM 1160 C C . THR A 1 149 ? 16.329 37.533 20.794 1.00 15.12 148 THR A C 1
ATOM 1161 O O . THR A 1 149 ? 15.887 36.805 19.884 1.00 15.05 148 THR A O 1
ATOM 1165 N N . SER A 1 150 ? 17.623 37.760 20.967 1.00 15.90 149 SER A N 1
ATOM 1166 C CA . SER A 1 150 ? 18.650 37.129 20.172 1.00 16.34 149 SER A CA 1
ATOM 1167 C C . SER A 1 150 ? 18.537 35.594 20.305 1.00 15.86 149 SER A C 1
ATOM 1168 O O . SER A 1 150 ? 18.659 34.874 19.302 1.00 14.75 149 SER A O 1
ATOM 1171 N N . MET A 1 151 ? 18.324 35.121 21.542 1.00 13.74 150 MET A N 1
ATOM 1172 C CA . MET A 1 151 ? 18.063 33.701 21.818 1.00 13.99 150 MET A CA 1
ATOM 1173 C C . MET A 1 151 ? 16.916 33.180 20.971 1.00 13.61 150 MET A C 1
ATOM 1174 O O . MET A 1 151 ? 17.079 32.217 20.243 1.00 13.05 150 MET A O 1
ATOM 1179 N N . PHE A 1 152 ? 15.759 33.824 21.047 1.00 12.40 151 PHE A N 1
ATOM 1180 C CA . PHE A 1 152 ? 14.634 33.315 20.292 1.00 11.27 151 PHE A CA 1
ATOM 1181 C C . PHE A 1 152 ? 14.927 33.393 18.767 1.00 10.88 151 PHE A C 1
ATOM 1182 O O . PHE A 1 152 ? 14.534 32.515 18.023 1.00 12.47 151 PHE A O 1
ATOM 1190 N N . LYS A 1 153 ? 15.623 34.425 18.322 1.00 10.72 152 LYS A N 1
ATOM 1191 C CA . LYS A 1 153 ? 15.956 34.585 16.870 1.00 11.31 152 LYS A CA 1
ATOM 1192 C C . LYS A 1 153 ? 16.722 33.356 16.389 1.00 12.05 152 LYS A C 1
ATOM 1193 O O . LYS A 1 153 ? 16.446 32.861 15.298 1.00 12.55 152 LYS A O 1
ATOM 1199 N N . GLU A 1 154 ? 17.619 32.830 17.221 1.00 10.67 153 GLU A N 1
ATOM 1200 C CA . GLU A 1 154 ? 18.403 31.690 16.821 1.00 12.07 153 GLU A CA 1
ATOM 1201 C C . GLU A 1 154 ? 17.532 30.428 16.849 1.00 11.73 153 GLU A C 1
ATOM 1202 O O . GLU A 1 154 ? 17.557 29.681 15.901 1.00 12.95 153 GLU A O 1
ATOM 1208 N N . LEU A 1 155 ? 16.744 30.195 17.896 1.00 10.18 154 LEU A N 1
ATOM 1209 C CA . LEU A 1 155 ? 15.815 29.029 17.891 1.00 10.54 154 LEU A CA 1
ATOM 1210 C C . LEU A 1 155 ? 14.786 29.091 16.756 1.00 11.59 154 LEU A C 1
ATOM 1211 O O . LEU A 1 155 ? 14.415 28.049 16.224 1.00 10.94 154 LEU A O 1
ATOM 1216 N N . TYR A 1 156 ? 14.352 30.291 16.377 1.00 10.62 155 TYR A N 1
ATOM 1217 C CA . TYR A 1 156 ? 13.298 30.359 15.344 1.00 11.48 155 TYR A CA 1
ATOM 1218 C C . TYR A 1 156 ? 13.954 30.151 14.000 1.00 11.93 155 TYR A C 1
ATOM 1219 O O . TYR A 1 156 ? 13.444 29.447 13.131 1.00 12.41 155 TYR A O 1
ATOM 1228 N N . ARG A 1 157 ? 15.149 30.703 13.844 1.00 12.63 156 ARG A N 1
ATOM 1229 C CA . ARG A 1 157 ? 15.845 30.592 12.559 1.00 14.27 156 ARG A CA 1
ATOM 1230 C C . ARG A 1 157 ? 16.137 29.140 12.175 1.00 12.93 156 ARG A C 1
ATOM 1231 O O . ARG A 1 157 ? 16.168 28.794 10.980 1.00 12.36 156 ARG A O 1
ATOM 1239 N N . TYR A 1 158 ? 16.406 28.293 13.161 1.00 10.89 157 TYR A N 1
ATOM 1240 C CA . TYR A 1 158 ? 16.734 26.922 12.824 1.00 12.22 157 TYR A CA 1
ATOM 1241 C C . TYR A 1 158 ? 15.604 25.915 13.048 1.00 11.09 157 TYR A C 1
ATOM 1242 O O . TYR A 1 158 ? 15.846 24.693 13.024 1.00 13.53 157 TYR A O 1
ATOM 1251 N N . ARG A 1 159 ? 14.391 26.390 13.213 1.00 11.61 158 ARG A N 1
ATOM 1252 C CA . ARG A 1 159 ? 13.266 25.504 13.618 1.00 10.91 158 ARG A CA 1
ATOM 1253 C C . ARG A 1 159 ? 12.988 24.494 12.539 1.00 11.35 158 ARG A C 1
ATOM 1254 O O . ARG A 1 159 ? 12.491 23.427 12.864 1.00 10.91 158 ARG A O 1
ATOM 1262 N N . THR A 1 160 ? 13.280 24.800 11.256 1.00 10.90 159 THR A N 1
ATOM 1263 C CA . THR A 1 160 ? 13.053 23.805 10.214 1.00 14.31 159 THR A CA 1
ATOM 1264 C C . THR A 1 160 ? 13.994 22.580 10.316 1.00 15.43 159 THR A C 1
ATOM 1265 O O . THR A 1 160 ? 13.720 21.532 9.725 1.00 16.50 159 THR A O 1
ATOM 1269 N N . GLY A 1 161 ? 15.072 22.693 11.090 1.00 14.70 160 GLY A N 1
ATOM 1270 C CA . GLY A 1 161 ? 15.875 21.518 11.355 1.00 14.66 160 GLY A CA 1
ATOM 1271 C C . GLY A 1 161 ? 15.199 20.518 12.308 1.00 15.40 160 GLY A C 1
ATOM 1272 O O . GLY A 1 161 ? 15.691 19.415 12.437 1.00 13.89 160 GLY A O 1
ATOM 1273 N N . LEU A 1 162 ? 14.088 20.887 12.979 1.00 15.61 161 LEU A N 1
ATOM 1274 C CA . LEU A 1 162 ? 13.435 19.953 13.920 1.00 17.32 161 LEU A CA 1
ATOM 1275 C C . LEU A 1 162 ? 12.968 18.702 13.192 1.00 18.01 161 LEU A C 1
ATOM 1276 O O . LEU A 1 162 ? 12.647 18.767 12.011 1.00 18.20 161 LEU A O 1
ATOM 1281 N N . PRO A 1 163 ? 12.975 17.557 13.874 1.00 20.13 162 PRO A N 1
ATOM 1282 C CA . PRO A 1 163 ? 12.419 16.340 13.253 1.00 21.01 162 PRO A CA 1
ATOM 1283 C C . PRO A 1 163 ? 10.907 16.389 13.110 1.00 21.48 162 PRO A C 1
ATOM 1284 O O . PRO A 1 163 ? 10.211 16.670 14.078 1.00 21.61 162 PRO A O 1
ATOM 1288 N N . GLU A 1 164 ? 10.404 16.091 11.910 1.00 21.68 163 GLU A N 1
ATOM 1289 C CA . GLU A 1 164 ? 8.981 16.199 11.647 1.00 22.60 163 GLU A CA 1
ATOM 1290 C C . GLU A 1 164 ? 8.138 15.145 12.392 1.00 22.37 163 GLU A C 1
ATOM 1291 O O . GLU A 1 164 ? 6.972 15.369 12.637 1.00 23.21 163 GLU A O 1
ATOM 1297 N N . SER A 1 165 ? 8.675 13.993 12.745 1.00 21.38 164 SER A N 1
ATOM 1298 C CA . SER A 1 165 ? 7.804 13.015 13.396 1.00 21.37 164 SER A CA 1
ATOM 1299 C C . SER A 1 165 ? 7.745 13.170 14.961 1.00 20.68 164 SER A C 1
ATOM 1300 O O . SER A 1 165 ? 7.017 12.416 15.613 1.00 20.64 164 SER A O 1
ATOM 1303 N N . LEU A 1 166 ? 8.407 14.189 15.517 1.00 18.72 165 LEU A N 1
ATOM 1304 C CA . LEU A 1 166 ? 8.413 14.490 16.978 1.00 17.55 165 LEU A CA 1
ATOM 1305 C C . LEU A 1 166 ? 7.090 14.963 17.580 1.00 17.46 165 LEU A C 1
ATOM 1306 O O . LEU A 1 166 ? 6.307 15.684 16.941 1.00 17.91 165 LEU A O 1
ATOM 1311 N N . THR A 1 167 ? 6.866 14.572 18.833 1.00 16.31 166 THR A N 1
ATOM 1312 C CA . THR A 1 167 ? 5.731 15.003 19.637 1.00 15.50 166 THR A CA 1
ATOM 1313 C C . THR A 1 167 ? 6.283 15.830 20.772 1.00 14.63 166 THR A C 1
ATOM 1314 O O . THR A 1 167 ? 7.164 15.351 21.504 1.00 13.62 166 THR A O 1
ATOM 1318 N N . VAL A 1 168 ? 5.785 17.067 20.905 1.00 13.24 167 VAL A N 1
ATOM 1319 C CA . VAL A 1 168 ? 6.269 17.997 21.877 1.00 12.76 167 VAL A CA 1
ATOM 1320 C C . VAL A 1 168 ? 5.202 18.437 22.867 1.00 13.62 167 VAL A C 1
ATOM 1321 O O . VAL A 1 168 ? 4.093 18.888 22.456 1.00 13.18 167 VAL A O 1
ATOM 1325 N N . TYR A 1 169 ? 5.554 18.312 24.163 1.00 12.40 168 TYR A N 1
ATOM 1326 C CA . TYR A 1 169 ? 4.756 18.901 25.297 1.00 13.46 168 TYR A CA 1
ATOM 1327 C C . TYR A 1 169 ? 5.506 20.044 25.973 1.00 14.17 168 TYR A C 1
ATOM 1328 O O . TYR A 1 169 ? 6.696 19.895 26.344 1.00 15.21 168 TYR A O 1
ATOM 1337 N N . SER A 1 170 ? 4.859 21.200 26.063 1.00 13.97 169 SER A N 1
ATOM 1338 C CA . SER A 1 170 ? 5.452 22.342 26.712 1.00 14.91 169 SER A CA 1
ATOM 1339 C C . SER A 1 170 ? 4.577 22.725 27.934 1.00 14.63 169 SER A C 1
ATOM 1340 O O . SER A 1 170 ? 3.445 23.162 27.764 1.00 13.05 169 SER A O 1
ATOM 1343 N N . ILE A 1 171 ? 5.105 22.507 29.142 1.00 13.47 170 ILE A N 1
ATOM 1344 C CA . ILE A 1 171 ? 4.445 22.926 30.403 1.00 13.30 170 ILE A CA 1
ATOM 1345 C C . ILE A 1 171 ? 4.860 24.351 30.705 1.00 14.73 170 ILE A C 1
ATOM 1346 O O . ILE A 1 171 ? 6.051 24.677 30.621 1.00 15.16 170 ILE A O 1
ATOM 1351 N N . ALA A 1 172 ? 3.870 25.198 31.026 1.00 15.12 171 ALA A N 1
ATOM 1352 C CA . ALA A 1 172 ? 4.088 26.564 31.501 1.00 15.72 171 ALA A CA 1
ATOM 1353 C C . ALA A 1 172 ? 3.194 26.875 32.707 1.00 16.43 171 ALA A C 1
ATOM 1354 O O . ALA A 1 172 ? 2.108 26.284 32.893 1.00 14.43 171 ALA A O 1
ATOM 1356 N N . GLY A 1 173 ? 3.666 27.772 33.549 1.00 16.84 172 GLY A N 1
ATOM 1357 C CA . GLY A 1 173 ? 2.786 28.373 34.552 1.00 19.18 172 GLY A CA 1
ATOM 1358 C C . GLY A 1 173 ? 2.155 29.647 34.024 1.00 20.09 172 GLY A C 1
ATOM 1359 O O . GLY A 1 173 ? 2.257 29.984 32.821 1.00 20.09 172 GLY A O 1
ATOM 1360 N N . THR A 1 174 ? 1.493 30.385 34.893 1.00 22.20 173 THR A N 1
ATOM 1361 C CA . THR A 1 174 ? 0.869 31.644 34.441 1.00 25.31 173 THR A CA 1
ATOM 1362 C C . THR A 1 174 ? 1.530 32.898 35.019 1.00 25.87 173 THR A C 1
ATOM 1363 O O . THR A 1 174 ? 1.072 33.994 34.794 1.00 27.21 173 THR A O 1
ATOM 1367 N N . GLU A 1 175 ? 2.653 32.722 35.693 1.00 26.00 174 GLU A N 1
ATOM 1368 C CA . GLU A 1 175 ? 3.416 33.809 36.302 1.00 27.65 174 GLU A CA 1
ATOM 1369 C C . GLU A 1 175 ? 4.053 34.685 35.219 1.00 28.17 174 GLU A C 1
ATOM 1370 O O . GLU A 1 175 ? 4.691 34.172 34.312 1.00 26.72 174 GLU A O 1
ATOM 1376 N N . ASN A 1 176 ? 3.853 36.003 35.273 1.00 30.37 175 ASN A N 1
ATOM 1377 C CA . ASN A 1 176 ? 4.374 36.881 34.210 1.00 32.57 175 ASN A CA 1
ATOM 1378 C C . ASN A 1 176 ? 5.240 38.015 34.789 1.00 34.81 175 ASN A C 1
ATOM 1379 O O . ASN A 1 176 ? 5.123 39.184 34.404 1.00 34.85 175 ASN A O 1
ATOM 1384 N N . TYR A 1 177 ? 6.083 37.637 35.745 1.00 36.55 176 TYR A N 1
ATOM 1385 C CA . TYR A 1 177 ? 7.104 38.513 36.303 1.00 39.05 176 TYR A CA 1
ATOM 1386 C C . TYR A 1 177 ? 8.459 37.795 36.179 1.00 40.45 176 TYR A C 1
ATOM 1387 O O . TYR A 1 177 ? 8.495 36.584 35.878 1.00 40.59 176 TYR A O 1
ATOM 1396 N N . THR A 1 178 ? 9.540 38.531 36.465 1.00 42.79 177 THR A N 1
ATOM 1397 C CA . THR A 1 178 ? 10.955 38.059 36.372 1.00 44.91 177 THR A CA 1
ATOM 1398 C C . THR A 1 178 ? 11.700 37.864 37.706 1.00 45.77 177 THR A C 1
ATOM 1399 O O . THR A 1 178 ? 12.812 37.307 37.718 1.00 45.30 177 THR A O 1
ATOM 1403 N N . SER A 1 179 ? 11.095 38.326 38.808 1.00 46.82 178 SER A N 1
ATOM 1404 C CA . SER A 1 179 ? 11.740 38.284 40.115 1.00 48.42 178 SER A CA 1
ATOM 1405 C C . SER A 1 179 ? 12.326 36.930 40.284 1.00 48.90 178 SER A C 1
ATOM 1406 O O . SER A 1 179 ? 11.684 35.919 40.002 1.00 49.47 178 SER A O 1
ATOM 1409 N N . ASP A 1 180 ? 13.544 36.901 40.778 1.00 49.32 179 ASP A N 1
ATOM 1410 C CA . ASP A 1 180 ? 14.283 35.667 40.700 1.00 49.50 179 ASP A CA 1
ATOM 1411 C C . ASP A 1 180 ? 13.939 34.596 41.751 1.00 48.16 179 ASP A C 1
ATOM 1412 O O . ASP A 1 180 ? 13.569 34.885 42.904 1.00 48.67 179 ASP A O 1
ATOM 1417 N N . GLY A 1 181 ? 14.011 33.351 41.288 1.00 45.77 180 GLY A N 1
ATOM 1418 C CA . GLY A 1 181 ? 14.156 33.087 39.849 1.00 41.56 180 GLY A CA 1
ATOM 1419 C C . GLY A 1 181 ? 12.742 32.799 39.343 1.00 39.01 180 GLY A C 1
ATOM 1420 O O . GLY A 1 181 ? 12.003 32.000 39.982 1.00 39.37 180 GLY A O 1
ATOM 1421 N N . THR A 1 182 ? 12.318 33.500 38.284 1.00 33.87 181 THR A N 1
ATOM 1422 C CA . THR A 1 182 ? 11.118 33.093 37.542 1.00 29.33 181 THR A CA 1
ATOM 1423 C C . THR A 1 182 ? 11.209 33.578 36.074 1.00 25.72 181 THR A C 1
ATOM 1424 O O . THR A 1 182 ? 11.870 34.555 35.774 1.00 24.79 181 THR A O 1
ATOM 1428 N N . VAL A 1 183 ? 10.591 32.856 35.161 1.00 22.37 182 VAL A N 1
ATOM 1429 C CA . VAL A 1 183 ? 10.558 33.248 33.765 1.00 19.20 182 VAL A CA 1
ATOM 1430 C C . VAL A 1 183 ? 9.089 33.698 33.485 1.00 18.59 182 VAL A C 1
ATOM 1431 O O . VAL A 1 183 ? 8.143 33.124 34.033 1.00 16.43 182 VAL A O 1
ATOM 1435 N N . PRO A 1 184 ? 8.908 34.729 32.631 1.00 18.02 183 PRO A N 1
ATOM 1436 C CA . PRO A 1 184 ? 7.537 35.168 32.373 1.00 17.24 183 PRO A CA 1
ATOM 1437 C C . PRO A 1 184 ? 6.814 34.251 31.428 1.00 16.44 183 PRO A C 1
ATOM 1438 O O . PRO A 1 184 ? 7.417 33.677 30.484 1.00 16.60 183 PRO A O 1
ATOM 1442 N N . TYR A 1 185 ? 5.526 34.125 31.679 1.00 15.66 184 TYR A N 1
ATOM 1443 C CA . TYR A 1 185 ? 4.650 33.374 30.818 1.00 15.59 184 TYR A CA 1
ATOM 1444 C C . TYR A 1 185 ? 4.794 33.808 29.349 1.00 13.55 184 TYR A C 1
ATOM 1445 O O . TYR A 1 185 ? 4.850 32.961 28.481 1.00 12.82 184 TYR A O 1
ATOM 1454 N N . ASN A 1 186 ? 4.905 35.115 29.077 1.00 12.80 185 ASN A N 1
ATOM 1455 C CA . ASN A 1 186 ? 5.045 35.620 27.683 1.00 12.47 185 ASN A CA 1
ATOM 1456 C C . ASN A 1 186 ? 6.266 35.079 26.970 1.00 12.02 185 ASN A C 1
ATOM 1457 O O . ASN A 1 186 ? 6.219 34.829 25.768 1.00 12.90 185 ASN A O 1
ATOM 1462 N N . SER A 1 187 ? 7.350 34.845 27.699 1.00 9.76 186 SER A N 1
ATOM 1463 C CA . SER A 1 187 ? 8.558 34.234 27.117 1.00 10.28 186 SER A CA 1
ATOM 1464 C C . SER A 1 187 ? 8.387 32.701 26.855 1.00 9.88 186 SER A C 1
ATOM 1465 O O . SER A 1 187 ? 8.662 32.227 25.787 1.00 11.61 186 SER A O 1
ATOM 1468 N N . VAL A 1 188 ? 7.893 31.940 27.827 1.00 11.00 187 VAL A N 1
ATOM 1469 C CA . VAL A 1 188 ? 7.627 30.491 27.634 1.00 11.54 187 VAL A CA 1
ATOM 1470 C C . VAL A 1 188 ? 6.701 30.290 26.443 1.00 12.09 187 VAL A C 1
ATOM 1471 O O . VAL A 1 188 ? 6.876 29.359 25.690 1.00 12.99 187 VAL A O 1
ATOM 1475 N N . ASN A 1 189 ? 5.739 31.196 26.273 1.00 11.17 188 ASN A N 1
ATOM 1476 C CA . ASN A 1 189 ? 4.755 31.083 25.215 1.00 12.61 188 ASN A CA 1
ATOM 1477 C C . ASN A 1 189 ? 5.342 31.219 23.787 1.00 11.06 188 ASN A C 1
ATOM 1478 O O . ASN A 1 189 ? 4.716 30.781 22.848 1.00 12.07 188 ASN A O 1
ATOM 1483 N N . TYR A 1 190 ? 6.541 31.782 23.638 1.00 10.10 189 TYR A N 1
ATOM 1484 C CA . TYR A 1 190 ? 7.181 31.860 22.306 1.00 10.74 189 TYR A CA 1
ATOM 1485 C C . TYR A 1 190 ? 7.545 30.458 21.750 1.00 9.61 189 TYR A C 1
ATOM 1486 O O . TYR A 1 190 ? 7.802 30.273 20.559 1.00 11.21 189 TYR A O 1
ATOM 1495 N N . GLY A 1 191 ? 7.519 29.470 22.631 1.00 11.22 190 GLY A N 1
ATOM 1496 C CA . GLY A 1 191 ? 7.667 28.027 22.254 1.00 10.72 190 GLY A CA 1
ATOM 1497 C C . GLY A 1 191 ? 6.784 27.655 21.054 1.00 11.94 190 GLY A C 1
ATOM 1498 O O . GLY A 1 191 ? 7.259 26.959 20.124 1.00 12.42 190 GLY A O 1
ATOM 1499 N N . LYS A 1 192 ? 5.532 28.118 21.039 1.00 10.40 191 LYS A N 1
ATOM 1500 C CA . LYS A 1 192 ? 4.608 27.721 19.979 1.00 10.43 191 LYS A CA 1
ATOM 1501 C C . LYS A 1 192 ? 5.050 28.211 18.593 1.00 11.34 191 LYS A C 1
ATOM 1502 O O . LYS A 1 192 ? 4.773 27.553 17.583 1.00 11.18 191 LYS A O 1
ATOM 1508 N N . TYR A 1 193 ? 5.769 29.341 18.511 1.00 10.40 192 TYR A N 1
ATOM 1509 C CA . TYR A 1 193 ? 6.290 29.811 17.209 1.00 10.30 192 TYR A CA 1
ATOM 1510 C C . TYR A 1 193 ? 7.396 28.939 16.634 1.00 9.72 192 TYR A C 1
ATOM 1511 O O . TYR A 1 193 ? 7.566 28.869 15.412 1.00 10.97 192 TYR A O 1
ATOM 1520 N N . ILE A 1 194 ? 8.139 28.298 17.501 1.00 9.21 193 ILE A N 1
ATOM 1521 C CA . ILE A 1 194 ? 9.175 27.358 17.115 1.00 11.17 193 ILE A CA 1
ATOM 1522 C C . ILE A 1 194 ? 8.532 26.038 16.667 1.00 11.09 193 ILE A C 1
ATOM 1523 O O . ILE A 1 194 ? 8.828 25.509 15.600 1.00 12.59 193 ILE A O 1
ATOM 1528 N N . PHE A 1 195 ? 7.593 25.535 17.437 1.00 10.91 194 PHE A N 1
ATOM 1529 C CA . PHE A 1 195 ? 7.151 24.146 17.267 1.00 11.79 194 PHE A CA 1
ATOM 1530 C C . PHE A 1 195 ? 5.942 23.944 16.353 1.00 12.48 194 PHE A C 1
ATOM 1531 O O . PHE A 1 195 ? 5.941 22.962 15.632 1.00 12.07 194 PHE A O 1
ATOM 1539 N N . GLN A 1 196 ? 4.952 24.856 16.339 1.00 10.53 195 GLN A N 1
ATOM 1540 C CA . GLN A 1 196 ? 3.687 24.529 15.697 1.00 13.17 195 GLN A CA 1
ATOM 1541 C C . GLN A 1 196 ? 3.983 24.420 14.184 1.00 14.01 195 GLN A C 1
ATOM 1542 O O . GLN A 1 196 ? 4.693 25.253 13.588 1.00 13.88 195 GLN A O 1
ATOM 1548 N N . ASP A 1 197 ? 3.444 23.386 13.570 1.00 15.74 196 ASP A N 1
ATOM 1549 C CA . ASP A 1 197 ? 3.747 23.134 12.134 1.00 16.54 196 ASP A CA 1
ATOM 1550 C C . ASP A 1 197 ? 5.213 22.823 11.766 1.00 14.93 196 ASP A C 1
ATOM 1551 O O . ASP A 1 197 ? 5.536 22.741 10.589 1.00 15.61 196 ASP A O 1
ATOM 1556 N N . GLN A 1 198 ? 6.074 22.644 12.753 1.00 12.95 197 GLN A N 1
ATOM 1557 C CA . GLN A 1 198 ? 7.407 22.086 12.503 1.00 13.53 197 GLN A CA 1
ATOM 1558 C C . GLN A 1 198 ? 7.502 20.671 12.998 1.00 14.77 197 GLN A C 1
ATOM 1559 O O . GLN A 1 198 ? 8.419 19.981 12.583 1.00 16.78 197 GLN A O 1
ATOM 1565 N N . VAL A 1 199 ? 6.592 20.247 13.896 1.00 13.88 198 VAL A N 1
ATOM 1566 C CA . VAL A 1 199 ? 6.624 18.905 14.465 1.00 13.82 198 VAL A CA 1
ATOM 1567 C C . VAL A 1 199 ? 5.217 18.282 14.304 1.00 14.73 198 VAL A C 1
ATOM 1568 O O . VAL A 1 199 ? 4.242 18.988 14.086 1.00 14.26 198 VAL A O 1
ATOM 1572 N N . LYS A 1 200 ? 5.117 16.960 14.411 1.00 15.18 199 LYS A N 1
ATOM 1573 C CA . LYS A 1 200 ? 3.840 16.229 14.296 1.00 16.69 199 LYS A CA 1
ATOM 1574 C C . LYS A 1 200 ? 2.733 16.731 15.272 1.00 16.88 199 LYS A C 1
ATOM 1575 O O . LYS A 1 200 ? 1.593 16.950 14.865 1.00 15.67 199 LYS A O 1
ATOM 1581 N N . HIS A 1 201 ? 3.058 16.890 16.562 1.00 16.21 200 HIS A N 1
ATOM 1582 C CA . HIS A 1 201 ? 2.079 17.401 17.527 1.00 17.25 200 HIS A CA 1
ATOM 1583 C C . HIS A 1 201 ? 2.779 18.285 18.503 1.00 17.09 200 HIS A C 1
ATOM 1584 O O . HIS A 1 201 ? 3.910 17.943 18.969 1.00 16.48 200 HIS A O 1
ATOM 1591 N N . PHE A 1 202 ? 2.122 19.409 18.829 1.00 16.29 201 PHE A N 1
ATOM 1592 C CA . PHE A 1 202 ? 2.588 20.324 19.866 1.00 15.73 201 PHE A CA 1
ATOM 1593 C C . PHE A 1 202 ? 1.478 20.555 20.855 1.00 16.69 201 PHE A C 1
ATOM 1594 O O . PHE A 1 202 ? 0.344 20.873 20.443 1.00 14.47 201 PHE A O 1
ATOM 1602 N N . THR A 1 203 ? 1.789 20.360 22.139 1.00 15.03 202 THR A N 1
ATOM 1603 C CA . THR A 1 203 ? 0.757 20.436 23.219 1.00 16.42 202 THR A CA 1
ATOM 1604 C C . THR A 1 203 ? 1.216 21.341 24.364 1.00 16.57 202 THR A C 1
ATOM 1605 O O . THR A 1 203 ? 2.249 21.093 24.939 1.00 14.73 202 THR A O 1
ATOM 1609 N N . GLU A 1 204 ? 0.458 22.415 24.637 1.00 16.07 203 GLU A N 1
ATOM 1610 C CA . GLU A 1 204 ? 0.723 23.268 25.771 1.00 17.39 203 GLU A CA 1
ATOM 1611 C C . GLU A 1 204 ? -0.092 22.810 26.942 1.00 16.84 203 GLU A C 1
ATOM 1612 O O . GLU A 1 204 ? -1.282 22.500 26.796 1.00 15.05 203 GLU A O 1
ATOM 1618 N N . ILE A 1 205 ? 0.548 22.818 28.119 1.00 17.99 204 ILE A N 1
ATOM 1619 C CA . ILE A 1 205 ? -0.078 22.337 29.363 1.00 16.58 204 ILE A CA 1
ATOM 1620 C C . ILE A 1 205 ? 0.221 23.380 30.404 1.00 17.32 204 ILE A C 1
ATOM 1621 O O . ILE A 1 205 ? 1.351 23.830 30.493 1.00 16.59 204 ILE A O 1
ATOM 1626 N N . THR A 1 206 ? -0.782 23.750 31.221 1.00 16.52 205 THR A N 1
ATOM 1627 C CA . THR A 1 206 ? -0.555 24.673 32.308 1.00 17.45 205 THR A CA 1
ATOM 1628 C C . THR A 1 206 ? -0.390 23.948 33.634 1.00 16.48 205 THR A C 1
ATOM 1629 O O . THR A 1 206 ? -1.167 23.061 33.985 1.00 16.64 205 THR A O 1
ATOM 1633 N N . VAL A 1 207 ? 0.630 24.357 34.378 1.00 16.82 206 VAL A N 1
ATOM 1634 C CA . VAL A 1 207 ? 0.793 23.985 35.772 1.00 16.40 206 VAL A CA 1
ATOM 1635 C C . VAL A 1 207 ? 1.083 25.279 36.511 1.00 17.31 206 VAL A C 1
ATOM 1636 O O . VAL A 1 207 ? 2.112 25.937 36.256 1.00 15.79 206 VAL A O 1
ATOM 1640 N N . THR A 1 208 ? 0.228 25.610 37.489 1.00 18.12 207 THR A N 1
ATOM 1641 C CA . THR A 1 208 ? 0.377 26.919 38.094 1.00 19.24 207 THR A CA 1
ATOM 1642 C C . THR A 1 208 ? 1.610 26.904 38.970 1.00 17.72 207 THR A C 1
ATOM 1643 O O . THR A 1 208 ? 1.840 25.928 39.650 1.00 17.22 207 THR A O 1
ATOM 1647 N N . GLY A 1 209 ? 2.450 27.939 38.881 1.00 16.29 208 GLY A N 1
ATOM 1648 C CA . GLY A 1 209 ? 3.697 27.964 39.612 1.00 14.66 208 GLY A CA 1
ATOM 1649 C C . GLY A 1 209 ? 4.897 27.363 38.911 1.00 14.24 208 GLY A C 1
ATOM 1650 O O . GLY A 1 209 ? 6.029 27.499 39.405 1.00 15.36 208 GLY A O 1
ATOM 1651 N N . ALA A 1 210 ? 4.694 26.718 37.757 1.00 13.59 209 ALA A N 1
ATOM 1652 C CA . ALA A 1 210 ? 5.798 26.010 37.071 1.00 12.70 209 ALA A CA 1
ATOM 1653 C C . ALA A 1 210 ? 6.880 26.963 36.587 1.00 13.33 209 ALA A C 1
ATOM 1654 O O . ALA A 1 210 ? 8.016 26.536 36.391 1.00 13.00 209 ALA A O 1
ATOM 1656 N N . ASN A 1 211 ? 6.569 28.259 36.463 1.00 12.14 210 ASN A N 1
ATOM 1657 C CA . ASN A 1 211 ? 7.566 29.231 35.969 1.00 14.36 210 ASN A CA 1
ATOM 1658 C C . ASN A 1 211 ? 8.546 29.699 37.064 1.00 14.86 210 ASN A C 1
ATOM 1659 O O . ASN A 1 211 ? 9.501 30.407 36.750 1.00 14.04 210 ASN A O 1
ATOM 1664 N N . THR A 1 212 ? 8.246 29.386 38.345 1.00 15.22 211 THR A N 1
ATOM 1665 C CA . THR A 1 212 ? 9.070 29.869 39.447 1.00 16.90 211 THR A CA 1
ATOM 1666 C C . THR A 1 212 ? 10.226 28.922 39.610 1.00 17.88 211 THR A C 1
ATOM 1667 O O . THR A 1 212 ? 10.089 27.713 39.350 1.00 15.51 211 THR A O 1
ATOM 1671 N N . ALA A 1 213 ? 11.352 29.471 40.048 1.00 19.98 212 ALA A N 1
ATOM 1672 C CA . ALA A 1 213 ? 12.565 28.689 40.344 1.00 22.51 212 ALA A CA 1
ATOM 1673 C C . ALA A 1 213 ? 12.354 27.768 41.541 1.00 23.26 212 ALA A C 1
ATOM 1674 O O . ALA A 1 213 ? 12.677 26.590 41.496 1.00 24.03 212 ALA A O 1
ATOM 1676 N N . HIS A 1 214 ? 11.825 28.335 42.618 1.00 24.84 213 HIS A N 1
ATOM 1677 C CA . HIS A 1 214 ? 11.549 27.611 43.863 1.00 26.12 213 HIS A CA 1
ATOM 1678 C C . HIS A 1 214 ? 10.271 26.790 43.728 1.00 25.66 213 HIS A C 1
ATOM 1679 O O . HIS A 1 214 ? 9.181 27.323 43.604 1.00 27.96 213 HIS A O 1
ATOM 1686 N N . SER A 1 215 ? 10.384 25.494 43.767 1.00 25.04 214 SER A N 1
ATOM 1687 C CA . SER A 1 215 ? 9.226 24.643 43.585 1.00 25.70 214 SER A CA 1
ATOM 1688 C C . SER A 1 215 ? 8.404 24.536 44.867 1.00 24.73 214 SER A C 1
ATOM 1689 O O . SER A 1 215 ? 8.805 25.029 45.924 1.00 24.29 214 SER A O 1
ATOM 1692 N N . ASP A 1 216 ? 7.274 23.834 44.779 1.00 23.70 215 ASP A N 1
ATOM 1693 C CA . ASP A 1 216 ? 6.626 23.321 45.966 1.00 22.19 215 ASP A CA 1
ATOM 1694 C C . ASP A 1 216 ? 6.004 21.972 45.711 1.00 20.87 215 ASP A C 1
ATOM 1695 O O . ASP A 1 216 ? 5.878 21.544 44.566 1.00 18.33 215 ASP A O 1
ATOM 1700 N N . LEU A 1 217 ? 5.622 21.306 46.781 1.00 18.72 216 LEU A N 1
ATOM 1701 C CA . LEU A 1 217 ? 5.112 19.945 46.673 1.00 19.81 216 LEU A CA 1
ATOM 1702 C C . LEU A 1 217 ? 3.977 19.820 45.663 1.00 18.64 216 LEU A C 1
ATOM 1703 O O . LEU A 1 217 ? 4.074 18.987 44.793 1.00 17.09 216 LEU A O 1
ATOM 1708 N N . PRO A 1 218 ? 2.905 20.635 45.791 1.00 17.81 217 PRO A N 1
ATOM 1709 C CA . PRO A 1 218 ? 1.782 20.359 44.943 1.00 17.53 217 PRO A CA 1
ATOM 1710 C C . PRO A 1 218 ? 2.133 20.489 43.465 1.00 18.27 217 PRO A C 1
ATOM 1711 O O . PRO A 1 218 ? 1.641 19.689 42.656 1.00 17.01 217 PRO A O 1
ATOM 1715 N N . GLN A 1 219 ? 2.965 21.467 43.108 1.00 18.11 218 GLN A N 1
ATOM 1716 C CA . GLN A 1 219 ? 3.358 21.583 41.706 1.00 18.74 218 GLN A CA 1
ATOM 1717 C C . GLN A 1 219 ? 4.246 20.441 41.193 1.00 16.67 218 GLN A C 1
ATOM 1718 O O . GLN A 1 219 ? 4.096 20.032 40.034 1.00 14.90 218 GLN A O 1
ATOM 1724 N N . ASN A 1 220 ? 5.183 19.953 42.008 1.00 14.34 219 ASN A N 1
ATOM 1725 C CA . ASN A 1 220 ? 6.004 18.796 41.587 1.00 13.90 219 ASN A CA 1
ATOM 1726 C C . ASN A 1 220 ? 5.183 17.507 41.376 1.00 13.01 219 ASN A C 1
ATOM 1727 O O . ASN A 1 220 ? 5.449 16.729 40.468 1.00 12.60 219 ASN A O 1
ATOM 1732 N N . LYS A 1 221 ? 4.199 17.268 42.226 1.00 11.95 220 LYS A N 1
ATOM 1733 C CA . LYS A 1 221 ? 3.319 16.092 42.019 1.00 13.99 220 LYS A CA 1
ATOM 1734 C C . LYS A 1 221 ? 2.587 16.108 40.678 1.00 12.39 220 LYS A C 1
ATOM 1735 O O . LYS A 1 221 ? 2.518 15.088 40.031 1.00 10.43 220 LYS A O 1
ATOM 1741 N N . GLN A 1 222 ? 2.044 17.258 40.299 1.00 12.24 221 GLN A N 1
ATOM 1742 C CA . GLN A 1 222 ? 1.374 17.448 39.000 1.00 13.95 221 GLN A CA 1
ATOM 1743 C C . GLN A 1 222 ? 2.358 17.256 37.859 1.00 12.97 221 GLN A C 1
ATOM 1744 O O . GLN A 1 222 ? 2.025 16.599 36.883 1.00 14.57 221 GLN A O 1
ATOM 1750 N N . ILE A 1 223 ? 3.548 17.826 37.984 1.00 10.95 222 ILE A N 1
ATOM 1751 C CA . ILE A 1 223 ? 4.534 17.712 36.952 1.00 11.58 222 ILE A CA 1
ATOM 1752 C C . ILE A 1 223 ? 4.957 16.247 36.770 1.00 12.73 222 ILE A C 1
ATOM 1753 O O . ILE A 1 223 ? 5.017 15.758 35.626 1.00 11.74 222 ILE A O 1
ATOM 1758 N N . VAL A 1 224 ? 5.237 15.541 37.867 1.00 11.49 223 VAL A N 1
ATOM 1759 C CA . VAL A 1 224 ? 5.618 14.086 37.792 1.00 11.15 223 VAL A CA 1
ATOM 1760 C C . VAL A 1 224 ? 4.439 13.305 37.201 1.00 11.51 223 VAL A C 1
ATOM 1761 O O . VAL A 1 224 ? 4.651 12.419 36.375 1.00 12.09 223 VAL A O 1
ATOM 1765 N N . SER A 1 225 ? 3.197 13.694 37.545 1.00 10.43 224 SER A N 1
ATOM 1766 C CA . SER A 1 225 ? 2.058 12.994 37.006 1.00 11.03 224 SER A CA 1
ATOM 1767 C C . SER A 1 225 ? 2.045 13.166 35.440 1.00 10.41 224 SER A C 1
ATOM 1768 O O . SER A 1 225 ? 1.788 12.226 34.720 1.00 11.67 224 SER A O 1
ATOM 1771 N N . LEU A 1 226 ? 2.386 14.350 34.951 1.00 10.51 225 LEU A N 1
ATOM 1772 C CA . LEU A 1 226 ? 2.326 14.641 33.513 1.00 10.52 225 LEU A CA 1
ATOM 1773 C C . LEU A 1 226 ? 3.449 13.978 32.771 1.00 10.75 225 LEU A C 1
ATOM 1774 O O . LEU A 1 226 ? 3.310 13.592 31.595 1.00 10.39 225 LEU A O 1
ATOM 1779 N N . ILE A 1 227 ? 4.608 13.928 33.418 1.00 9.49 226 ILE A N 1
ATOM 1780 C CA . ILE A 1 227 ? 5.758 13.303 32.792 1.00 9.98 226 ILE A CA 1
ATOM 1781 C C . ILE A 1 227 ? 5.394 11.845 32.587 1.00 10.38 226 ILE A C 1
ATOM 1782 O O . ILE A 1 227 ? 5.530 11.308 31.460 1.00 11.35 226 ILE A O 1
ATOM 1787 N N . ARG A 1 228 ? 4.873 11.230 33.633 1.00 8.91 227 ARG A N 1
ATOM 1788 C CA . ARG A 1 228 ? 4.398 9.813 33.505 1.00 8.96 227 ARG A CA 1
ATOM 1789 C C . ARG A 1 228 ? 3.333 9.582 32.398 1.00 9.80 227 ARG A C 1
ATOM 1790 O O . ARG A 1 228 ? 3.471 8.689 31.566 1.00 12.51 227 ARG A O 1
ATOM 1798 N N . GLN A 1 229 ? 2.274 10.383 32.384 1.00 10.81 228 GLN A N 1
ATOM 1799 C CA . GLN A 1 229 ? 1.219 10.266 31.413 1.00 11.30 228 GLN A CA 1
ATOM 1800 C C . GLN A 1 229 ? 1.648 10.578 29.961 1.00 12.83 228 GLN A C 1
ATOM 1801 O O . GLN A 1 229 ? 1.240 9.882 29.054 1.00 12.74 228 GLN A O 1
ATOM 1807 N N . TYR A 1 230 ? 2.423 11.635 29.742 1.00 12.72 229 TYR A N 1
ATOM 1808 C CA . TYR A 1 230 ? 2.668 12.110 28.363 1.00 14.47 229 TYR A CA 1
ATOM 1809 C C . TYR A 1 230 ? 4.080 11.801 27.902 1.00 14.79 229 TYR A C 1
ATOM 1810 O O . TYR A 1 230 ? 4.263 11.458 26.756 1.00 15.60 229 TYR A O 1
ATOM 1819 N N . LEU A 1 231 ? 5.077 11.913 28.764 1.00 15.62 230 LEU A N 1
ATOM 1820 C CA . LEU A 1 231 ? 6.467 11.663 28.288 1.00 15.45 230 LEU A CA 1
ATOM 1821 C C . LEU A 1 231 ? 6.744 10.176 28.273 1.00 16.05 230 LEU A C 1
ATOM 1822 O O . LEU A 1 231 ? 7.282 9.645 27.280 1.00 14.86 230 LEU A O 1
ATOM 1827 N N . LEU A 1 232 ? 6.386 9.506 29.367 1.00 15.26 231 LEU A N 1
ATOM 1828 C CA . LEU A 1 232 ? 6.600 8.060 29.498 1.00 15.36 231 LEU A CA 1
ATOM 1829 C C . LEU A 1 232 ? 5.448 7.246 28.915 1.00 16.79 231 LEU A C 1
ATOM 1830 O O . LEU A 1 232 ? 5.578 6.049 28.752 1.00 16.46 231 LEU A O 1
ATOM 1835 N N . ALA A 1 233 ? 4.313 7.890 28.639 1.00 17.45 232 ALA A N 1
ATOM 1836 C CA . ALA A 1 233 ? 3.120 7.212 28.111 1.00 17.64 232 ALA A CA 1
ATOM 1837 C C . ALA A 1 233 ? 2.691 5.989 28.950 1.00 18.27 232 ALA A C 1
ATOM 1838 O O . ALA A 1 233 ? 2.319 4.947 28.442 1.00 17.41 232 ALA A O 1
ATOM 1840 N N . GLU A 1 234 ? 2.723 6.152 30.263 1.00 18.71 233 GLU A N 1
ATOM 1841 C CA . GLU A 1 234 ? 2.342 5.105 31.187 1.00 19.17 233 GLU A CA 1
ATOM 1842 C C . GLU A 1 234 ? 0.817 5.088 31.284 1.00 19.15 233 GLU A C 1
ATOM 1843 O O . GLU A 1 234 ? 0.181 6.126 31.153 1.00 19.31 233 GLU A O 1
ATOM 1849 N N . THR A 1 235 ? 0.213 3.924 31.493 1.00 19.18 234 THR A N 1
ATOM 1850 C CA . THR A 1 235 ? 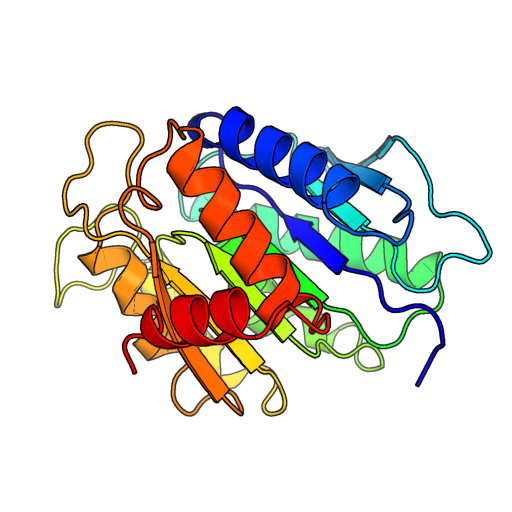-1.235 3.880 31.660 1.00 20.15 234 THR A CA 1
ATOM 1851 C C . THR A 1 235 ? -1.563 4.428 33.082 1.00 19.35 234 THR A C 1
ATOM 1852 O O . THR A 1 235 ? -0.945 4.011 34.047 1.00 17.76 234 THR A O 1
ATOM 1856 N N . MET A 1 236 ? -2.456 5.430 33.192 1.00 18.81 235 MET A N 1
ATOM 1857 C CA . MET A 1 236 ? -2.669 6.161 34.480 1.00 17.56 235 MET A CA 1
ATOM 1858 C C . MET A 1 236 ? -4.076 5.795 34.984 1.00 17.94 235 MET A C 1
ATOM 1859 O O . MET A 1 236 ? -4.891 5.360 34.167 1.00 15.75 235 MET A O 1
ATOM 1864 N N . PRO A 1 237 ? -4.376 6.016 36.290 1.00 16.96 236 PRO A N 1
ATOM 1865 C CA . PRO A 1 237 ? -5.781 5.802 36.735 1.00 18.23 236 PRO A CA 1
ATOM 1866 C C . PRO A 1 237 ? -6.727 6.772 35.996 1.00 18.30 236 PRO A C 1
ATOM 1867 O O . PRO A 1 237 ? -6.314 7.883 35.572 1.00 17.67 236 PRO A O 1
ATOM 1871 N N . ASP A 1 238 ? -7.958 6.344 35.763 1.00 20.28 237 ASP A N 1
ATOM 1872 C CA . ASP A 1 238 ? -8.866 7.087 34.851 1.00 22.23 237 ASP A CA 1
ATOM 1873 C C . ASP A 1 238 ? -9.097 8.556 35.248 1.00 21.77 237 ASP A C 1
ATOM 1874 O O . ASP A 1 238 ? -9.166 9.443 34.380 1.00 20.52 237 ASP A O 1
ATOM 1879 N N . LYS A 1 239 ? -9.210 8.795 36.552 1.00 21.29 238 LYS A N 1
ATOM 1880 C CA . LYS A 1 239 ? -9.508 10.124 37.059 1.00 22.40 238 LYS A CA 1
ATOM 1881 C C . LYS A 1 239 ? -8.263 11.012 36.965 1.00 20.99 238 LYS A C 1
ATOM 1882 O O . LYS A 1 239 ? -8.354 12.217 36.769 1.00 20.21 238 LYS A O 1
ATOM 1888 N N . VAL A 1 240 ? -7.104 10.406 37.141 1.00 20.01 239 VAL A N 1
ATOM 1889 C CA . VAL A 1 240 ? -5.839 11.142 36.966 1.00 19.23 239 VAL A CA 1
ATOM 1890 C C . VAL A 1 240 ? -5.631 11.571 35.492 1.00 18.54 239 VAL A C 1
ATOM 1891 O O . VAL A 1 240 ? -5.301 12.730 35.211 1.00 18.68 239 VAL A O 1
ATOM 1895 N N . ARG A 1 241 ? -5.871 10.643 34.579 1.00 18.12 240 ARG A N 1
ATOM 1896 C CA . ARG A 1 241 ? -5.726 10.884 33.157 1.00 19.22 240 ARG A CA 1
ATOM 1897 C C . ARG A 1 241 ? -6.653 11.989 32.749 1.00 19.36 240 ARG A C 1
ATOM 1898 O O . ARG A 1 241 ? -6.251 12.918 32.075 1.00 18.16 240 ARG A O 1
ATOM 1906 N N . GLN A 1 242 ? -7.907 11.896 33.183 1.00 20.40 241 GLN A N 1
ATOM 1907 C CA . GLN A 1 242 ? -8.929 12.877 32.767 1.00 21.34 241 GLN A CA 1
ATOM 1908 C C . GLN A 1 242 ? -8.597 14.283 33.261 1.00 20.50 241 GLN A C 1
ATOM 1909 O O . GLN A 1 242 ? -8.704 15.228 32.504 1.00 20.32 241 GLN A O 1
ATOM 1915 N N . LYS A 1 243 ? -8.141 14.381 34.513 1.00 19.60 242 LYS A N 1
ATOM 1916 C CA . LYS A 1 243 ? -7.761 15.616 35.130 1.00 19.77 242 LYS A CA 1
ATOM 1917 C C . LYS A 1 243 ? -6.514 16.218 34.440 1.00 18.92 242 LYS A C 1
ATOM 1918 O O . LYS A 1 243 ? -6.450 17.443 34.252 1.00 18.95 242 LYS A O 1
ATOM 1924 N N . ASN A 1 244 ? -5.524 15.394 34.109 1.00 17.05 243 ASN A N 1
ATOM 1925 C CA . ASN A 1 244 ? -4.309 15.900 33.414 1.00 16.32 243 ASN A CA 1
ATOM 1926 C C . ASN A 1 244 ? -4.683 16.405 32.027 1.00 16.77 243 ASN A C 1
ATOM 1927 O O . ASN A 1 244 ? -4.210 17.489 31.597 1.00 16.26 243 ASN A O 1
ATOM 1932 N N . ALA A 1 245 ? -5.573 15.653 31.358 1.00 16.10 244 ALA A N 1
ATOM 1933 C CA . ALA A 1 245 ? -6.154 16.032 30.049 1.00 17.15 244 ALA A CA 1
ATOM 1934 C C . ALA A 1 245 ? -6.739 17.445 30.079 1.00 17.19 244 ALA A C 1
ATOM 1935 O O . ALA A 1 245 ? -6.604 18.200 29.120 1.00 17.02 244 ALA A O 1
ATOM 1937 N N . GLN A 1 246 ? -7.311 17.831 31.210 1.00 17.63 245 GLN A N 1
ATOM 1938 C CA . GLN A 1 246 ? -7.947 19.120 31.301 1.00 18.01 245 GLN A CA 1
ATOM 1939 C C . GLN A 1 246 ? -6.962 20.238 31.584 1.00 18.19 245 GLN A C 1
ATOM 1940 O O . GLN A 1 246 ? -7.356 21.417 31.490 1.00 18.00 245 GLN A O 1
ATOM 1946 N N . ARG A 1 247 ? -5.711 19.885 31.898 1.00 16.72 246 ARG A N 1
ATOM 1947 C CA . ARG A 1 247 ? -4.604 20.858 31.957 1.00 17.66 246 ARG A CA 1
ATOM 1948 C C . ARG A 1 247 ? -4.064 21.309 30.570 1.00 17.42 246 ARG A C 1
ATOM 1949 O O . ARG A 1 247 ? -3.391 22.353 30.462 1.00 17.30 246 ARG A O 1
ATOM 1957 N N . VAL A 1 248 ? -4.325 20.529 29.538 1.00 17.21 247 VAL A N 1
ATOM 1958 C CA . VAL A 1 248 ? -3.953 20.913 28.149 1.00 18.74 247 VAL A CA 1
ATOM 1959 C C . VAL A 1 248 ? -4.713 22.181 27.702 1.00 21.48 247 VAL A C 1
ATOM 1960 O O . VAL A 1 248 ? -5.953 22.282 27.903 1.00 22.09 247 VAL A O 1
ATOM 1964 N N . GLN A 1 249 ? -3.983 23.157 27.147 1.00 23.55 248 GLN A N 1
ATOM 1965 C CA . GLN A 1 249 ? -4.514 24.495 26.816 1.00 27.01 248 GLN A CA 1
ATOM 1966 C C . GLN A 1 249 ? -4.891 24.624 25.331 1.00 29.30 248 GLN A C 1
ATOM 1967 O O . GLN A 1 249 ? -5.504 25.641 24.914 1.00 29.92 248 GLN A O 1
ATOM 1973 N N . ASN A 1 250 ? -4.485 23.639 24.526 1.00 29.64 249 ASN A N 1
ATOM 1974 C CA . ASN A 1 250 ? -4.801 23.664 23.095 1.00 30.47 249 ASN A CA 1
ATOM 1975 C C . ASN A 1 250 ? -5.275 22.296 22.617 1.00 30.96 249 ASN A C 1
ATOM 1976 O O . ASN A 1 250 ? -5.395 22.067 21.402 1.00 32.47 249 ASN A O 1
#